Protein AF-A0A7C7V9U2-F1 (afdb_monomer_lite)

Structure (mmCIF, N/CA/C/O backbone):
data_AF-A0A7C7V9U2-F1
#
_entry.id   AF-A0A7C7V9U2-F1
#
loop_
_atom_site.group_PDB
_atom_site.id
_atom_site.type_symbol
_atom_site.label_atom_id
_atom_site.label_alt_id
_atom_site.label_comp_id
_atom_site.label_asym_id
_atom_site.label_entity_id
_atom_site.label_seq_id
_atom_site.pdbx_PDB_ins_code
_atom_site.Cartn_x
_atom_site.Cartn_y
_atom_site.Cartn_z
_atom_site.occupancy
_atom_site.B_iso_or_equiv
_atom_site.auth_seq_id
_atom_site.auth_comp_id
_atom_site.auth_asym_id
_atom_site.auth_atom_id
_atom_site.pdbx_PDB_model_num
ATOM 1 N N . TRP A 1 1 ? 19.328 8.098 6.716 1.00 64.44 1 TRP A N 1
ATOM 2 C CA . TRP A 1 1 ? 18.081 8.843 6.467 1.00 64.44 1 TRP A CA 1
ATOM 3 C C . TRP A 1 1 ? 18.322 10.317 6.723 1.00 64.44 1 TRP A C 1
ATOM 5 O O . TRP A 1 1 ? 18.843 10.654 7.789 1.00 64.44 1 TRP A O 1
ATOM 15 N N . ASP A 1 2 ? 17.998 11.172 5.755 1.00 89.50 2 ASP A N 1
ATOM 16 C CA . ASP A 1 2 ? 18.019 12.621 5.978 1.00 89.50 2 ASP A CA 1
ATOM 17 C C . ASP A 1 2 ? 16.979 13.007 7.063 1.00 89.50 2 ASP A C 1
ATOM 19 O O . ASP A 1 2 ? 16.051 12.226 7.321 1.00 89.50 2 ASP A O 1
ATOM 23 N N . PRO A 1 3 ? 17.151 14.150 7.753 1.00 93.50 3 PRO A N 1
ATOM 24 C CA . PRO A 1 3 ? 16.221 14.627 8.775 1.00 93.50 3 PRO A CA 1
ATOM 25 C C . PRO A 1 3 ? 14.747 14.634 8.349 1.00 93.50 3 PRO A C 1
ATOM 27 O O . PRO A 1 3 ? 13.900 14.219 9.144 1.00 93.50 3 PRO A O 1
ATOM 30 N N . ARG A 1 4 ? 14.442 15.031 7.107 1.00 93.00 4 ARG A N 1
ATOM 31 C CA . ARG A 1 4 ? 13.076 15.069 6.573 1.00 93.00 4 ARG A CA 1
ATOM 32 C C . ARG A 1 4 ? 12.461 13.679 6.553 1.00 93.00 4 ARG A C 1
ATOM 34 O O . ARG A 1 4 ? 11.456 13.456 7.220 1.00 93.00 4 ARG A O 1
ATOM 41 N N . LYS A 1 5 ? 13.103 12.700 5.906 1.00 94.38 5 LYS A N 1
ATOM 42 C CA . LYS A 1 5 ? 12.545 11.339 5.877 1.00 94.38 5 LYS A CA 1
ATOM 43 C C . LYS A 1 5 ? 12.382 10.725 7.275 1.00 94.38 5 LYS A C 1
ATOM 45 O O . LYS A 1 5 ? 11.437 9.978 7.506 1.00 94.38 5 LYS A O 1
ATOM 50 N N . ARG A 1 6 ? 13.273 11.030 8.232 1.00 93.44 6 ARG A N 1
ATOM 51 C CA . ARG A 1 6 ? 13.107 10.566 9.629 1.00 93.44 6 ARG A CA 1
ATOM 52 C C . ARG A 1 6 ? 11.895 11.185 10.312 1.00 93.44 6 ARG A C 1
ATOM 54 O O . ARG A 1 6 ? 11.306 10.540 11.173 1.00 93.44 6 ARG A O 1
ATOM 61 N N . HIS A 1 7 ? 11.585 12.441 10.008 1.00 95.62 7 HIS A N 1
ATOM 62 C CA . HIS A 1 7 ? 10.390 13.102 10.513 1.00 95.62 7 HIS A CA 1
ATOM 63 C C . HIS A 1 7 ? 9.137 12.490 9.885 1.00 95.62 7 HIS A C 1
ATOM 65 O O . HIS A 1 7 ? 8.223 12.082 10.599 1.00 95.62 7 HIS A O 1
ATOM 71 N N . ASP A 1 8 ? 9.136 12.364 8.563 1.00 96.75 8 ASP A N 1
ATOM 72 C CA . ASP A 1 8 ? 7.975 11.926 7.802 1.00 96.75 8 ASP A CA 1
ATOM 73 C C . ASP A 1 8 ? 7.614 10.465 8.099 1.00 96.75 8 ASP A C 1
ATOM 75 O O . ASP A 1 8 ? 6.455 10.158 8.358 1.00 96.75 8 ASP A O 1
ATOM 79 N N . ASN A 1 9 ? 8.602 9.573 8.219 1.00 96.56 9 ASN A N 1
ATOM 80 C CA . ASN A 1 9 ? 8.366 8.146 8.468 1.00 96.56 9 ASN A CA 1
ATOM 81 C C . ASN A 1 9 ? 7.828 7.816 9.873 1.00 96.56 9 ASN A C 1
ATOM 83 O O . ASN A 1 9 ? 7.543 6.655 10.159 1.00 96.56 9 ASN A O 1
ATOM 87 N N . LYS A 1 10 ? 7.625 8.806 10.750 1.00 96.00 10 LYS A N 1
ATOM 88 C CA . LYS A 1 10 ? 6.895 8.639 12.018 1.00 96.00 10 LYS A CA 1
ATOM 89 C C . LYS A 1 10 ? 5.379 8.686 11.780 1.00 96.00 10 LYS A C 1
ATOM 91 O O . LYS A 1 10 ? 4.670 9.430 12.450 1.00 96.00 10 LYS A O 1
ATOM 96 N N . PHE A 1 11 ? 4.870 7.911 10.823 1.00 94.88 11 PHE A N 1
ATOM 97 C CA . PHE A 1 11 ? 3.482 8.011 10.349 1.00 94.88 11 PHE A CA 1
ATOM 98 C C . PHE A 1 11 ? 2.436 7.799 11.451 1.00 94.88 11 PHE A C 1
ATOM 100 O O . PHE A 1 11 ? 1.453 8.532 11.497 1.00 94.88 11 PHE A O 1
ATOM 107 N N . ALA A 1 12 ? 2.680 6.899 12.411 1.00 97.31 12 ALA A N 1
ATOM 108 C CA . ALA A 1 12 ? 1.794 6.738 13.566 1.00 97.31 12 ALA A CA 1
ATOM 109 C C . ALA A 1 12 ? 1.675 8.027 14.407 1.00 97.31 12 ALA A C 1
ATOM 111 O O . ALA A 1 12 ? 0.580 8.397 14.822 1.00 97.31 12 ALA A O 1
ATOM 112 N N . LEU A 1 13 ? 2.779 8.762 14.602 1.00 97.25 13 LEU A N 1
ATOM 113 C CA . LEU A 1 13 ? 2.771 10.039 15.327 1.00 97.25 13 LEU A CA 1
ATOM 114 C C . LEU A 1 13 ? 1.984 11.117 14.572 1.00 97.25 13 LEU A C 1
ATOM 116 O O . LEU A 1 13 ? 1.314 11.934 15.200 1.00 97.25 13 LEU A O 1
ATOM 120 N N . HIS A 1 14 ? 2.064 11.131 13.241 1.00 97.62 14 HIS A N 1
ATOM 121 C CA . HIS A 1 14 ? 1.318 12.082 12.414 1.00 97.62 14 HIS A CA 1
ATOM 122 C C . HIS A 1 14 ? -0.193 11.876 12.535 1.00 97.62 14 HIS A C 1
ATOM 124 O O . HIS A 1 14 ? -0.913 12.842 12.774 1.00 97.62 14 HIS A O 1
ATOM 130 N N . TYR A 1 15 ? -0.666 10.629 12.472 1.00 97.56 15 TYR A N 1
ATOM 131 C CA . TYR A 1 15 ? -2.083 10.321 12.687 1.00 97.56 15 TYR A CA 1
ATOM 132 C C . TYR A 1 15 ? -2.532 10.592 14.130 1.00 97.56 15 TYR A C 1
ATOM 134 O O . TYR A 1 15 ? -3.588 11.188 14.336 1.00 97.56 15 TYR A O 1
ATOM 142 N N . ALA A 1 16 ? -1.702 10.267 15.129 1.00 97.25 16 ALA A N 1
ATOM 143 C CA . ALA A 1 16 ? -1.992 10.591 16.528 1.00 97.25 16 ALA A CA 1
ATOM 144 C C . ALA A 1 16 ? -2.182 12.101 16.752 1.00 97.25 16 ALA A C 1
ATOM 146 O O . ALA A 1 16 ? -3.118 12.530 17.424 1.00 97.25 16 ALA A O 1
ATOM 147 N N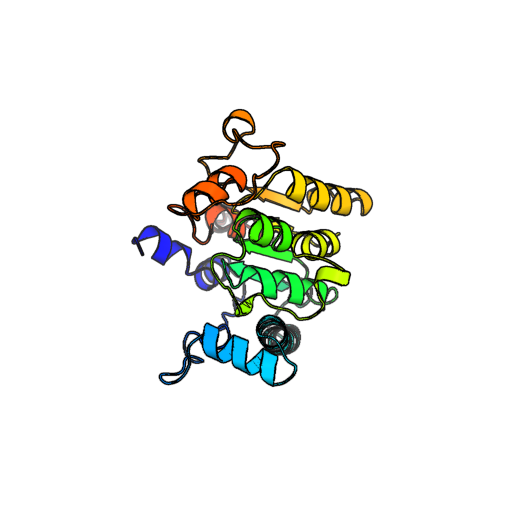 . ARG A 1 17 ? -1.342 12.932 16.123 1.00 95.88 17 ARG A N 1
ATOM 148 C CA . ARG A 1 17 ? -1.466 14.400 16.158 1.00 95.88 17 ARG A CA 1
ATOM 149 C C . ARG A 1 17 ? -2.695 14.942 15.430 1.00 95.88 17 ARG A C 1
ATOM 151 O O . ARG A 1 17 ? -3.067 16.081 15.679 1.00 95.88 17 ARG A O 1
ATOM 158 N N . GLN A 1 18 ? -3.305 14.158 14.545 1.00 95.25 18 GLN A N 1
ATOM 159 C CA . GLN A 1 18 ? -4.568 14.488 13.880 1.00 95.25 18 GLN A CA 1
ATOM 160 C C . GLN A 1 18 ? -5.794 14.050 14.710 1.00 95.25 18 GLN A C 1
ATOM 162 O O . GLN A 1 18 ? -6.928 14.218 14.268 1.00 95.25 18 GLN A O 1
ATOM 167 N N . GLY A 1 19 ? -5.580 13.499 15.912 1.00 95.38 19 GLY A N 1
ATOM 168 C CA . GLY A 1 19 ? -6.642 13.038 16.808 1.00 95.38 19 GLY A CA 1
ATOM 169 C C . GLY A 1 19 ? -7.097 11.601 16.550 1.00 95.38 19 GLY A C 1
ATOM 170 O O . GLY A 1 19 ? -8.158 11.212 17.028 1.00 95.38 19 GLY A O 1
ATOM 171 N N . MET A 1 20 ? -6.330 10.815 15.788 1.00 96.50 20 MET A N 1
ATOM 172 C CA . MET A 1 20 ? -6.615 9.399 15.544 1.00 96.50 20 MET A CA 1
ATOM 173 C C . MET A 1 20 ? -5.887 8.511 16.555 1.00 96.50 20 MET A C 1
ATOM 175 O O . MET A 1 20 ? -4.808 8.846 17.040 1.00 96.50 20 MET A O 1
ATOM 179 N N . ILE A 1 21 ? -6.420 7.321 16.811 1.00 96.81 21 ILE A N 1
ATOM 180 C CA . ILE A 1 21 ? -5.658 6.261 17.474 1.00 96.81 21 ILE A CA 1
ATOM 181 C C . ILE A 1 21 ? -4.757 5.612 16.427 1.00 96.81 21 ILE A C 1
ATOM 183 O O . ILE A 1 21 ? -5.231 5.162 15.386 1.00 96.81 21 ILE A O 1
ATOM 187 N N . ALA A 1 22 ? -3.454 5.565 16.697 1.00 96.62 22 ALA A N 1
ATOM 188 C CA . ALA A 1 22 ? -2.475 4.983 15.789 1.00 96.62 22 ALA A CA 1
ATOM 189 C C . ALA A 1 22 ? -1.754 3.814 16.459 1.00 96.62 22 ALA A C 1
ATOM 191 O O . ALA A 1 22 ? -1.088 3.988 17.480 1.00 96.62 22 ALA A O 1
ATOM 192 N N . LEU A 1 23 ? -1.855 2.633 15.852 1.00 95.12 23 LEU A N 1
ATOM 193 C CA . LEU A 1 23 ? -1.170 1.430 16.305 1.00 95.12 23 LEU A CA 1
ATOM 194 C C . LEU A 1 23 ? -0.079 1.050 15.297 1.00 95.12 23 LEU A C 1
ATOM 196 O O . LEU A 1 23 ? -0.355 0.856 14.114 1.00 95.12 23 LEU A O 1
ATOM 200 N N . ALA A 1 24 ? 1.169 0.991 15.763 1.00 95.12 24 ALA A N 1
ATOM 201 C CA . ALA A 1 24 ? 2.336 0.673 14.945 1.00 95.12 24 ALA A CA 1
ATOM 202 C C . ALA A 1 24 ? 2.812 -0.757 15.222 1.00 95.12 24 ALA A C 1
ATOM 204 O O . ALA A 1 24 ? 2.868 -1.181 16.375 1.00 95.12 24 ALA A O 1
ATOM 205 N N . PHE A 1 25 ? 3.182 -1.481 14.164 1.00 88.19 25 PHE A N 1
ATOM 206 C CA . PHE A 1 25 ? 3.594 -2.882 14.242 1.00 88.19 25 PHE A CA 1
ATOM 207 C C . PHE A 1 25 ? 4.965 -3.085 13.628 1.00 88.19 25 PHE A C 1
ATOM 209 O O . PHE A 1 25 ? 5.261 -2.538 12.561 1.00 88.19 25 PHE A O 1
ATOM 216 N N . ASP A 1 26 ? 5.739 -3.980 14.229 1.00 94.81 26 ASP A N 1
ATOM 217 C CA . ASP A 1 26 ? 6.885 -4.552 13.549 1.00 94.81 26 ASP A CA 1
ATOM 218 C C . ASP A 1 26 ? 6.438 -5.538 12.467 1.00 94.81 26 ASP A C 1
ATOM 220 O O . ASP A 1 26 ? 5.512 -6.339 12.615 1.00 94.81 26 ASP A O 1
ATOM 224 N N . ASN A 1 27 ? 7.128 -5.480 11.335 1.00 95.62 27 ASN A N 1
ATOM 225 C CA . ASN A 1 27 ? 7.078 -6.545 10.349 1.00 95.62 27 ASN A CA 1
ATOM 226 C C . ASN A 1 27 ? 7.887 -7.754 10.860 1.00 95.62 27 ASN A C 1
ATOM 228 O O . ASN A 1 27 ? 8.879 -7.555 11.567 1.00 95.62 27 ASN A O 1
ATOM 232 N N . PRO A 1 28 ? 7.543 -9.003 10.485 1.00 95.12 28 PRO A N 1
ATOM 233 C CA . PRO A 1 28 ? 8.343 -10.156 10.891 1.00 95.12 28 PRO A CA 1
ATOM 234 C C . PRO A 1 28 ? 9.822 -9.966 10.508 1.00 95.12 28 PRO A C 1
ATOM 236 O O . PRO A 1 28 ? 10.119 -9.451 9.423 1.00 95.12 28 PRO A O 1
ATOM 239 N N . ALA A 1 29 ? 10.740 -10.379 11.390 1.00 95.12 29 ALA A N 1
ATOM 240 C CA . ALA A 1 29 ? 12.193 -10.209 11.238 1.00 95.12 29 ALA A CA 1
ATOM 241 C C . ALA A 1 29 ? 12.688 -8.741 11.186 1.00 95.12 29 ALA A C 1
ATOM 243 O O . ALA A 1 29 ? 13.760 -8.453 10.630 1.00 95.12 29 ALA A O 1
ATOM 244 N N . ARG A 1 30 ? 11.918 -7.794 11.739 1.00 94.75 30 ARG A N 1
ATOM 245 C CA . ARG A 1 30 ? 12.260 -6.366 11.872 1.00 94.75 30 ARG A CA 1
ATOM 246 C C . ARG A 1 30 ? 11.978 -5.874 13.292 1.00 94.75 30 ARG A C 1
ATOM 248 O O . ARG A 1 30 ? 11.195 -6.491 14.001 1.00 94.75 30 ARG A O 1
ATOM 255 N N . GLY A 1 31 ? 12.637 -4.782 13.680 1.00 93.75 31 GLY A N 1
ATOM 256 C CA . GLY A 1 31 ? 12.449 -4.149 14.988 1.00 93.75 31 GLY A CA 1
ATOM 257 C C . GLY A 1 31 ? 12.693 -5.109 16.150 1.00 93.75 31 GLY A C 1
ATOM 258 O O . GLY A 1 31 ? 13.711 -5.805 16.176 1.00 93.75 31 GLY A O 1
ATOM 259 N N . GLU A 1 32 ? 11.753 -5.166 17.085 1.00 95.31 32 GLU A N 1
ATOM 260 C CA . GLU A 1 32 ? 11.785 -6.072 18.235 1.00 95.31 32 GLU A CA 1
ATOM 261 C C . GLU A 1 32 ? 11.661 -7.547 17.815 1.00 95.31 32 GLU A C 1
ATOM 263 O O . GLU A 1 32 ? 12.211 -8.430 18.467 1.00 95.31 32 GLU A O 1
ATOM 268 N N . ALA A 1 33 ? 11.046 -7.826 16.660 1.00 93.50 33 ALA A N 1
ATOM 269 C CA . ALA A 1 33 ? 10.968 -9.165 16.072 1.00 93.50 33 ALA A CA 1
ATOM 270 C C . ALA A 1 33 ? 12.219 -9.560 15.255 1.00 93.50 33 ALA A C 1
ATOM 272 O O . ALA A 1 33 ? 12.186 -10.540 14.502 1.00 93.50 33 ALA A O 1
ATOM 273 N N . SER A 1 34 ? 13.308 -8.787 15.332 1.00 94.50 34 SER A N 1
ATOM 274 C CA . SER A 1 34 ? 14.569 -9.112 14.659 1.00 94.50 34 SER A CA 1
ATOM 275 C C . SER A 1 34 ? 15.341 -10.230 15.370 1.00 94.50 34 SER A C 1
ATOM 277 O O . SER A 1 34 ? 15.152 -10.507 16.551 1.00 94.50 34 SER A O 1
ATOM 279 N N . SER A 1 35 ? 16.224 -10.903 14.631 1.00 91.75 35 SER A N 1
ATOM 280 C CA . SER A 1 35 ? 17.113 -11.934 15.165 1.00 91.75 35 SER A CA 1
ATOM 281 C C . SER A 1 35 ? 18.550 -11.639 14.755 1.00 91.75 35 SER A C 1
ATOM 283 O O . SER A 1 35 ? 18.806 -11.223 13.626 1.00 91.75 35 SER A O 1
ATOM 285 N N . SER A 1 36 ? 19.498 -11.905 15.655 1.00 91.94 36 SER A N 1
ATOM 286 C CA . SER A 1 36 ? 20.934 -11.859 15.359 1.00 91.94 36 SER A CA 1
ATOM 287 C C . SER A 1 36 ? 21.410 -13.028 14.489 1.00 91.94 36 SER A C 1
ATOM 289 O O . SER A 1 36 ? 22.519 -12.982 13.967 1.00 91.94 36 SER A O 1
ATOM 291 N N . ILE A 1 37 ? 20.590 -14.074 14.335 1.00 91.00 37 ILE A N 1
ATOM 292 C CA . ILE A 1 37 ? 20.958 -15.315 13.638 1.00 91.00 37 ILE A CA 1
ATOM 293 C C . ILE A 1 37 ? 20.360 -15.358 12.226 1.00 91.00 37 ILE A C 1
ATOM 295 O O . ILE A 1 37 ? 20.971 -15.910 11.315 1.00 91.00 37 ILE A O 1
ATOM 299 N N . ARG A 1 38 ? 19.152 -14.809 12.029 1.00 90.00 38 ARG A N 1
ATOM 300 C CA . ARG A 1 38 ? 18.446 -14.835 10.737 1.00 90.00 38 ARG A CA 1
ATOM 301 C C . ARG A 1 38 ? 17.814 -13.485 10.420 1.00 90.00 38 ARG A C 1
ATOM 303 O O . ARG A 1 38 ? 17.054 -12.949 11.224 1.00 90.00 38 ARG A O 1
ATOM 310 N N . GLY A 1 39 ? 18.086 -12.971 9.225 1.00 93.38 39 GLY A N 1
ATOM 311 C CA . GLY A 1 39 ? 17.453 -11.773 8.695 1.00 93.38 39 GLY A CA 1
ATOM 312 C C . GLY A 1 39 ? 16.136 -12.067 7.973 1.00 93.38 39 GLY A C 1
ATOM 313 O O . GLY A 1 39 ? 15.628 -13.189 7.941 1.00 93.38 39 GLY A O 1
ATOM 314 N N . LEU A 1 40 ? 15.574 -11.020 7.362 1.00 94.31 40 LEU A N 1
ATOM 315 C CA . LEU A 1 40 ? 14.317 -11.089 6.610 1.00 94.31 40 LEU A CA 1
ATOM 316 C C . LEU A 1 40 ? 14.351 -12.151 5.510 1.00 94.31 40 LEU A C 1
ATOM 318 O O . LEU A 1 40 ? 13.384 -12.895 5.355 1.00 94.31 40 LEU A O 1
ATOM 322 N N . SER A 1 41 ? 15.440 -12.223 4.745 1.00 94.62 41 SER A N 1
ATOM 323 C CA . SER A 1 41 ? 15.541 -13.152 3.620 1.00 94.62 41 SER A CA 1
ATOM 324 C C . SER A 1 41 ? 15.604 -14.601 4.092 1.00 94.62 41 SER A C 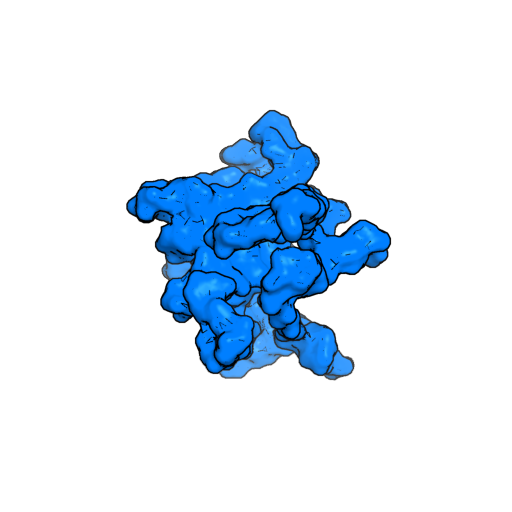1
ATOM 326 O O . SER A 1 41 ? 14.867 -15.440 3.579 1.00 94.62 41 SER A O 1
ATOM 328 N N . GLU A 1 42 ? 16.403 -14.888 5.119 1.00 95.06 42 GLU A N 1
ATOM 329 C CA . GLU A 1 42 ? 16.536 -16.224 5.698 1.00 95.06 42 GLU A CA 1
ATOM 330 C C . GLU A 1 42 ? 15.225 -16.686 6.337 1.00 95.06 42 GLU A C 1
ATOM 332 O O . GLU A 1 42 ? 14.812 -17.830 6.137 1.00 95.06 42 GLU A O 1
ATOM 337 N N . VAL A 1 43 ? 14.536 -15.802 7.069 1.00 94.88 43 VAL A N 1
ATOM 338 C CA . VAL A 1 43 ? 13.211 -16.091 7.643 1.00 94.88 43 VAL A CA 1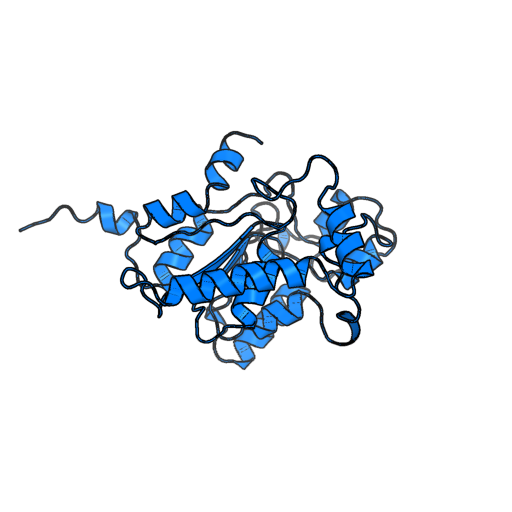
ATOM 339 C C . VAL A 1 43 ? 12.186 -16.355 6.541 1.00 94.88 43 VAL A C 1
ATOM 341 O O . VAL A 1 43 ? 11.426 -17.316 6.637 1.00 94.88 43 VAL A O 1
ATOM 344 N N . SER A 1 44 ? 12.199 -15.566 5.465 1.00 96.69 44 SER A N 1
ATOM 345 C CA . SER A 1 44 ? 11.272 -15.738 4.338 1.00 96.69 44 SER A CA 1
ATOM 346 C C . SER A 1 44 ? 11.478 -17.071 3.621 1.00 96.69 44 SER A C 1
ATOM 348 O O . SER A 1 44 ? 10.517 -17.800 3.386 1.00 96.69 44 SER A O 1
ATOM 350 N N . LEU A 1 45 ? 12.731 -17.434 3.334 1.00 95.88 45 LEU A N 1
ATOM 351 C CA . LEU A 1 45 ? 13.064 -18.727 2.733 1.00 95.88 45 LEU A CA 1
ATOM 352 C C . LEU A 1 45 ? 12.689 -19.888 3.662 1.00 95.88 45 LEU A C 1
ATOM 354 O O . LEU A 1 45 ? 12.113 -20.875 3.213 1.00 95.88 45 LEU A O 1
ATOM 358 N N . SER A 1 46 ? 12.952 -19.756 4.965 1.00 95.25 46 SER A N 1
ATOM 359 C CA . SER A 1 46 ? 12.574 -20.770 5.961 1.00 95.25 46 SER A CA 1
ATOM 360 C C . SER A 1 46 ? 11.057 -20.968 6.026 1.00 95.25 46 SER A C 1
ATOM 362 O O . SER A 1 46 ? 10.593 -22.098 6.150 1.00 95.25 46 SER A O 1
ATOM 364 N N . ALA A 1 47 ? 10.279 -19.888 5.904 1.00 96.31 47 ALA A N 1
ATOM 365 C CA . ALA A 1 47 ? 8.825 -19.969 5.850 1.00 96.31 47 ALA A CA 1
ATOM 366 C C . ALA A 1 47 ? 8.355 -20.768 4.626 1.00 96.31 47 ALA A C 1
ATOM 368 O O . ALA A 1 47 ? 7.488 -21.624 4.775 1.00 96.31 47 ALA A O 1
ATOM 369 N N . ILE A 1 48 ? 8.967 -20.553 3.455 1.00 97.06 48 ILE A N 1
ATOM 370 C CA . ILE A 1 48 ? 8.669 -21.320 2.233 1.00 97.06 48 ILE A CA 1
ATOM 371 C C . ILE A 1 48 ? 8.938 -22.810 2.446 1.00 97.06 48 ILE A C 1
ATOM 373 O O . ILE A 1 48 ? 8.059 -23.629 2.177 1.00 97.06 48 ILE A O 1
ATOM 377 N N . TRP A 1 49 ? 10.099 -23.163 3.006 1.00 95.62 49 TRP A N 1
ATOM 378 C CA . TRP A 1 49 ? 10.429 -24.552 3.355 1.00 95.62 49 TRP A CA 1
ATOM 379 C C . TRP A 1 49 ? 9.409 -25.192 4.307 1.00 95.62 49 TRP A C 1
ATOM 381 O O . TRP A 1 49 ? 9.132 -26.382 4.201 1.00 95.62 49 TRP A O 1
ATOM 391 N N . ALA A 1 50 ? 8.812 -24.405 5.202 1.00 96.31 50 ALA A N 1
ATOM 392 C CA . ALA A 1 50 ? 7.780 -24.854 6.135 1.00 96.31 50 ALA A CA 1
ATOM 393 C C . ALA A 1 50 ? 6.350 -24.854 5.545 1.00 96.31 50 ALA A C 1
ATOM 395 O O . ALA A 1 50 ? 5.376 -24.967 6.293 1.00 96.31 50 ALA A O 1
ATOM 396 N N . GLY A 1 51 ? 6.183 -24.679 4.229 1.00 96.88 51 GLY A N 1
ATOM 397 C CA . GLY A 1 51 ? 4.860 -24.599 3.597 1.00 96.88 51 GLY A CA 1
ATOM 398 C C . GLY A 1 51 ? 4.075 -23.346 4.009 1.00 96.88 51 GLY A C 1
ATOM 399 O O . GLY A 1 51 ? 2.849 -23.374 4.147 1.00 96.88 51 GLY A O 1
ATOM 400 N N . ARG A 1 52 ? 4.784 -22.251 4.287 1.00 97.19 52 ARG A N 1
ATOM 401 C CA . ARG A 1 52 ? 4.256 -20.914 4.590 1.00 97.19 52 ARG A CA 1
ATOM 402 C C . ARG A 1 52 ? 4.925 -19.890 3.675 1.00 97.19 52 ARG A C 1
ATOM 404 O O . ARG A 1 52 ? 5.696 -20.228 2.789 1.00 97.19 52 ARG A O 1
ATOM 411 N N . ASN A 1 53 ? 4.613 -18.617 3.861 1.00 97.38 53 ASN A N 1
ATOM 412 C CA . ASN A 1 53 ? 5.321 -17.525 3.206 1.00 97.38 53 ASN A CA 1
ATOM 413 C C . ASN A 1 53 ? 5.328 -16.296 4.119 1.00 97.38 53 ASN A C 1
ATOM 415 O O . ASN A 1 53 ? 4.505 -16.188 5.032 1.00 97.38 53 ASN A O 1
ATOM 419 N N . TYR A 1 54 ? 6.272 -15.387 3.881 1.00 97.38 54 TYR A N 1
ATOM 420 C CA . TYR A 1 54 ? 6.450 -14.194 4.704 1.00 97.38 54 TYR A CA 1
ATOM 421 C C . TYR A 1 54 ? 5.194 -13.318 4.749 1.00 97.38 54 TYR A C 1
ATOM 423 O O . TYR A 1 54 ? 4.747 -12.929 5.830 1.00 97.38 54 TYR A O 1
ATOM 431 N N . LEU A 1 55 ? 4.609 -13.041 3.581 1.00 96.75 55 LEU A N 1
ATOM 432 C CA . LEU A 1 55 ? 3.460 -12.153 3.452 1.00 96.75 55 LEU A CA 1
ATOM 433 C C . LEU A 1 55 ? 2.249 -12.693 4.221 1.00 96.75 55 LEU A C 1
ATOM 435 O O . LEU A 1 55 ? 1.641 -11.964 4.995 1.00 96.75 55 LEU A O 1
ATOM 439 N N . GLY A 1 56 ? 1.971 -13.991 4.113 1.00 97.44 56 GLY A N 1
ATOM 440 C CA . GLY A 1 56 ? 0.907 -14.674 4.845 1.00 97.44 56 GLY A CA 1
ATOM 441 C C . GLY A 1 56 ? 1.100 -14.629 6.361 1.00 97.44 56 GLY A C 1
ATOM 442 O O . GLY A 1 56 ? 0.138 -14.391 7.085 1.00 97.44 56 GLY A O 1
ATOM 443 N N . ILE A 1 57 ? 2.333 -14.784 6.857 1.00 97.38 57 ILE A N 1
ATOM 444 C CA . ILE A 1 57 ? 2.636 -14.624 8.291 1.00 97.38 57 ILE A CA 1
ATOM 445 C C . ILE A 1 57 ? 2.391 -13.173 8.731 1.00 97.38 57 ILE A C 1
ATOM 447 O O . ILE A 1 57 ? 1.726 -12.937 9.740 1.00 97.38 57 ILE A O 1
ATOM 451 N N . SER A 1 58 ? 2.887 -12.204 7.956 1.00 97.56 58 SER A N 1
ATOM 452 C CA . SER A 1 58 ? 2.734 -10.769 8.226 1.00 97.56 58 SER A CA 1
ATOM 453 C C . SER A 1 58 ? 1.260 -10.342 8.262 1.00 97.56 58 SER A C 1
ATOM 455 O O . SER A 1 58 ? 0.833 -9.662 9.197 1.00 97.56 58 SER A O 1
ATOM 457 N N . VAL A 1 59 ? 0.470 -10.786 7.280 1.00 98.12 59 VAL A N 1
ATOM 458 C CA . VAL A 1 59 ? -0.976 -10.542 7.177 1.00 98.12 59 VAL A CA 1
ATOM 459 C C . VAL A 1 59 ? -1.724 -11.204 8.329 1.00 98.12 59 VAL A C 1
ATOM 461 O O . VAL A 1 59 ? -2.573 -10.563 8.948 1.00 98.12 59 VAL A O 1
ATOM 464 N N . PHE A 1 60 ? -1.397 -12.458 8.664 1.00 98.06 60 PHE A N 1
ATOM 465 C CA . PHE A 1 60 ? -2.041 -13.176 9.764 1.00 98.06 60 PHE A CA 1
ATOM 466 C C . PHE A 1 60 ? -1.881 -12.433 11.094 1.00 98.06 60 PHE A C 1
ATOM 468 O O . PHE A 1 60 ? -2.878 -12.188 11.772 1.00 98.06 60 PHE A O 1
ATOM 475 N N . GLN A 1 61 ? -0.651 -12.036 11.440 1.00 97.25 61 GLN A N 1
ATOM 476 C CA . GLN A 1 61 ? -0.359 -11.316 12.683 1.00 97.25 61 GLN A CA 1
ATOM 477 C C . GLN A 1 61 ? -1.122 -9.989 12.756 1.00 97.25 61 GLN A C 1
ATOM 479 O O . GLN A 1 61 ? -1.826 -9.736 13.732 1.00 97.25 61 GLN A O 1
ATOM 484 N N . LYS A 1 62 ? -1.052 -9.174 11.697 1.00 97.69 62 LYS A N 1
ATOM 485 C CA . LYS A 1 62 ? -1.740 -7.874 11.632 1.00 97.69 62 LYS A CA 1
ATOM 486 C C . LYS A 1 62 ? -3.261 -8.013 11.682 1.00 97.69 62 LYS A C 1
ATOM 488 O O . LYS A 1 62 ? -3.917 -7.217 12.344 1.00 97.69 62 LYS A O 1
ATOM 493 N N . THR A 1 63 ? -3.815 -9.057 11.066 1.00 98.31 63 THR A N 1
ATOM 494 C CA . THR A 1 63 ? -5.253 -9.359 11.130 1.00 98.31 63 THR A CA 1
ATOM 495 C C . THR A 1 63 ? -5.708 -9.648 12.562 1.00 98.31 63 THR A C 1
ATOM 497 O O . THR A 1 63 ? -6.778 -9.195 12.962 1.00 98.31 63 THR A O 1
ATOM 500 N N . GLN A 1 64 ? -4.909 -10.366 13.364 1.00 97.94 64 GLN A N 1
ATOM 501 C CA . GLN A 1 64 ? -5.272 -10.607 14.767 1.00 97.94 64 GLN A CA 1
ATOM 502 C C . GLN A 1 64 ? -5.321 -9.304 15.560 1.00 97.94 64 GLN A C 1
ATOM 504 O O . GLN A 1 64 ? -6.238 -9.098 16.354 1.00 97.94 64 GLN A O 1
ATOM 509 N N . VAL A 1 65 ? -4.367 -8.404 15.314 1.00 96.06 65 VAL A N 1
ATOM 510 C CA . VAL A 1 65 ? -4.344 -7.128 16.025 1.00 96.06 65 VAL A CA 1
ATOM 511 C C . VAL A 1 65 ? -5.461 -6.194 15.563 1.00 96.06 65 VAL A C 1
ATOM 513 O O . VAL A 1 65 ? -6.084 -5.563 16.408 1.00 96.06 65 VAL A O 1
ATOM 516 N N . LEU A 1 66 ? -5.788 -6.161 14.268 1.00 97.56 66 LEU A N 1
ATOM 517 C CA . LEU A 1 66 ? -6.962 -5.446 13.753 1.00 97.56 66 LEU A CA 1
ATOM 518 C C . LEU A 1 66 ? -8.245 -5.900 14.466 1.00 97.56 66 LEU A C 1
ATOM 520 O O . LEU A 1 66 ? -9.006 -5.074 14.962 1.00 97.56 66 LEU A O 1
ATOM 524 N N . LYS A 1 67 ? -8.454 -7.218 14.580 1.00 97.50 67 LYS A N 1
ATOM 525 C CA . LYS A 1 67 ? -9.625 -7.796 15.260 1.00 97.50 67 LYS A CA 1
ATOM 526 C C . LYS A 1 67 ? -9.674 -7.471 16.749 1.00 97.50 67 LYS A C 1
ATOM 528 O O . LYS A 1 67 ? -10.762 -7.337 17.300 1.00 97.50 67 LYS A O 1
ATOM 533 N N . TRP A 1 68 ? -8.521 -7.373 17.408 1.00 97.19 68 TRP A N 1
ATOM 534 C CA . TRP A 1 68 ? -8.445 -6.897 18.787 1.00 97.19 68 TRP A CA 1
ATOM 535 C C . TRP A 1 68 ? -8.772 -5.402 18.877 1.00 97.19 68 TRP A C 1
ATOM 537 O O . TRP A 1 68 ? -9.601 -5.016 19.698 1.00 97.19 68 TRP A O 1
ATOM 547 N N . LEU A 1 69 ? -8.179 -4.577 18.008 1.00 96.00 69 LEU A N 1
ATOM 548 C CA . LEU A 1 69 ? -8.350 -3.124 17.996 1.00 96.00 69 LEU A CA 1
ATOM 549 C C . LEU A 1 69 ? -9.818 -2.733 17.789 1.00 96.00 69 LEU A C 1
ATOM 551 O O . LEU A 1 69 ? -10.332 -1.896 18.520 1.00 96.00 69 LEU A O 1
ATOM 555 N N . ALA A 1 70 ? -10.510 -3.400 16.864 1.00 97.00 70 ALA A N 1
ATOM 556 C CA . ALA A 1 70 ? -11.923 -3.162 16.567 1.00 97.00 70 ALA A CA 1
ATOM 557 C C . ALA A 1 70 ? -12.886 -3.479 17.731 1.00 97.00 70 ALA A C 1
ATOM 559 O O . ALA A 1 70 ? -14.074 -3.200 17.631 1.00 97.00 70 ALA A O 1
ATOM 560 N N . ARG A 1 71 ? -12.400 -4.085 18.824 1.00 97.25 71 ARG A N 1
ATOM 561 C CA . ARG A 1 71 ? -13.191 -4.417 20.024 1.00 97.25 71 ARG A CA 1
ATOM 562 C C . ARG A 1 71 ? -12.921 -3.493 21.209 1.00 97.25 71 ARG A C 1
ATOM 564 O O . ARG A 1 71 ? -13.414 -3.766 22.296 1.00 97.25 71 ARG A O 1
ATOM 571 N N . GLN A 1 72 ? -12.070 -2.484 21.047 1.00 97.62 72 GLN A N 1
ATOM 572 C CA . GLN A 1 72 ? -11.731 -1.581 22.140 1.00 97.62 72 GLN A CA 1
ATOM 573 C C . GLN A 1 72 ? -12.768 -0.460 22.234 1.00 97.62 72 GLN A C 1
ATOM 575 O O . GLN A 1 72 ? -13.039 0.194 21.235 1.00 97.62 72 GLN A O 1
ATOM 580 N N . ASP A 1 73 ? -13.278 -0.177 23.434 1.00 97.56 73 ASP A N 1
ATOM 581 C CA . ASP A 1 73 ? -14.336 0.832 23.647 1.00 97.56 73 ASP A CA 1
ATOM 582 C C . ASP A 1 73 ? -13.921 2.261 23.255 1.00 97.56 73 ASP A C 1
ATOM 584 O O . ASP A 1 73 ? -14.758 3.130 23.030 1.00 97.56 73 ASP A O 1
ATOM 588 N N . PHE A 1 74 ? -12.613 2.520 23.188 1.00 95.75 74 PHE A N 1
ATOM 589 C CA . PHE A 1 74 ? -12.058 3.803 22.765 1.00 95.75 74 PHE A CA 1
ATOM 590 C C . PHE A 1 74 ? -11.829 3.894 21.247 1.00 95.75 74 PHE A C 1
ATOM 592 O O . PHE A 1 74 ? -11.401 4.942 20.770 1.00 95.75 74 PHE A O 1
ATOM 599 N N . VAL A 1 75 ? -12.079 2.825 20.485 1.00 97.31 75 VAL A N 1
ATOM 600 C CA . VAL A 1 75 ? -11.937 2.782 19.024 1.00 97.31 75 VAL A CA 1
ATOM 601 C C . VAL A 1 75 ? -13.311 2.883 18.378 1.00 97.31 75 VAL A C 1
ATOM 603 O O . VAL A 1 75 ? -14.219 2.121 18.690 1.00 97.31 75 VAL A O 1
ATOM 606 N N . ASP A 1 76 ? -13.440 3.792 17.418 1.00 96.88 76 ASP A N 1
ATOM 607 C CA . ASP A 1 76 ? -14.588 3.816 16.520 1.00 96.88 76 ASP A CA 1
ATOM 608 C C . ASP A 1 76 ? -14.422 2.719 15.458 1.00 96.88 76 ASP A C 1
ATOM 610 O O . ASP A 1 76 ? -13.599 2.843 14.545 1.00 96.88 76 ASP A O 1
ATOM 614 N N . SER A 1 77 ? -15.170 1.623 15.601 1.00 95.12 77 SER A N 1
ATOM 615 C CA . SER A 1 77 ? -15.049 0.456 14.725 1.00 95.12 77 SER A CA 1
ATOM 616 C C . SER A 1 77 ? -15.519 0.702 13.291 1.00 95.12 77 SER A C 1
ATOM 618 O O . SER A 1 77 ? -15.125 -0.054 12.409 1.00 95.12 77 SER A O 1
ATOM 620 N N . ASP A 1 78 ? -16.288 1.766 13.036 1.00 95.50 78 ASP A N 1
ATOM 621 C CA . ASP A 1 78 ? -16.734 2.130 11.686 1.00 95.50 78 ASP A CA 1
ATOM 622 C C . ASP A 1 78 ? -15.669 2.952 10.931 1.00 95.50 78 ASP A C 1
ATOM 624 O O . ASP A 1 78 ? -15.779 3.192 9.723 1.00 95.50 78 ASP A O 1
ATOM 628 N N . ARG A 1 79 ? -14.606 3.392 11.623 1.00 97.50 79 ARG A N 1
ATOM 629 C CA . ARG A 1 79 ? -13.551 4.269 11.087 1.00 97.50 79 ARG A CA 1
ATOM 630 C C . ARG A 1 79 ? -12.146 3.735 11.366 1.00 97.50 79 ARG A C 1
ATOM 632 O O . ARG A 1 79 ? -11.313 4.404 11.977 1.00 97.50 79 ARG A O 1
ATOM 639 N N . ILE A 1 80 ? -11.850 2.541 10.856 1.00 98.56 80 ILE A N 1
ATOM 640 C CA . ILE A 1 80 ? -10.507 1.947 10.915 1.00 98.56 80 ILE A CA 1
ATOM 641 C C . ILE A 1 80 ? -9.866 1.951 9.524 1.00 98.56 80 ILE A C 1
ATOM 643 O O . ILE A 1 80 ? -10.506 1.633 8.524 1.00 98.56 80 ILE A O 1
ATOM 647 N N . ALA A 1 81 ? -8.583 2.308 9.455 1.00 98.62 81 ALA A N 1
ATOM 648 C CA . ALA A 1 81 ? -7.803 2.283 8.222 1.00 98.62 81 ALA A CA 1
ATOM 649 C C . ALA A 1 81 ? -6.554 1.422 8.365 1.00 98.62 81 ALA A C 1
ATOM 651 O O . ALA A 1 81 ? -5.926 1.390 9.427 1.00 98.62 81 ALA A O 1
ATOM 652 N N . THR A 1 82 ? -6.145 0.786 7.269 1.00 98.62 82 THR A N 1
ATOM 653 C CA . THR A 1 82 ? -4.796 0.228 7.153 1.00 98.62 82 THR A CA 1
ATOM 654 C C . THR A 1 82 ? -3.887 1.238 6.462 1.00 98.62 82 THR A C 1
ATOM 656 O O . THR A 1 82 ? -4.266 1.915 5.509 1.00 98.62 82 THR A O 1
ATOM 659 N N . CYS A 1 83 ? -2.662 1.367 6.963 1.00 98.50 83 CYS A N 1
ATOM 660 C CA . CYS A 1 83 ? -1.649 2.242 6.389 1.00 98.50 83 CYS A CA 1
ATOM 661 C C . CYS A 1 83 ? -0.331 1.483 6.320 1.00 98.50 83 CYS A C 1
ATOM 663 O O . CYS A 1 83 ? 0.193 1.052 7.349 1.00 98.50 83 CYS A O 1
ATOM 665 N N . GLY A 1 84 ? 0.208 1.341 5.116 1.00 98.00 84 GLY A N 1
ATOM 666 C CA . GLY A 1 84 ? 1.498 0.716 4.877 1.00 98.00 84 GLY A CA 1
ATOM 667 C C . GLY A 1 84 ? 2.473 1.675 4.211 1.00 98.00 84 GLY A C 1
ATOM 668 O O . GLY A 1 84 ? 2.074 2.570 3.471 1.00 98.00 84 GLY A O 1
ATOM 669 N N . HIS A 1 85 ? 3.759 1.502 4.513 1.00 97.88 85 HIS A N 1
ATOM 670 C CA . HIS A 1 85 ? 4.853 2.229 3.877 1.00 97.88 85 HIS A CA 1
ATOM 671 C C . HIS A 1 85 ? 5.901 1.239 3.372 1.00 97.88 85 HIS A C 1
ATOM 673 O O . HIS A 1 85 ? 6.367 0.396 4.151 1.00 97.88 85 HIS A O 1
ATOM 679 N N . SER A 1 86 ? 6.298 1.366 2.101 1.00 96.25 86 SER A N 1
ATOM 680 C CA . SER A 1 86 ? 7.267 0.472 1.454 1.00 96.25 86 SER A CA 1
ATOM 681 C C . SER A 1 86 ? 6.833 -0.998 1.603 1.00 96.25 86 SER A C 1
ATOM 683 O O . SER A 1 86 ? 5.674 -1.323 1.370 1.00 96.25 86 SER A O 1
ATOM 685 N N . LEU A 1 87 ? 7.699 -1.872 2.131 1.00 95.75 87 LEU A N 1
ATOM 686 C CA . LEU A 1 87 ? 7.382 -3.264 2.495 1.00 95.75 87 LEU A CA 1
ATOM 687 C C . LEU A 1 87 ? 6.068 -3.438 3.291 1.00 95.75 87 LEU A C 1
ATOM 689 O O . LEU A 1 87 ? 5.460 -4.505 3.267 1.00 95.75 87 LEU A O 1
ATOM 693 N N . GLY A 1 88 ? 5.650 -2.431 4.063 1.00 97.00 88 GLY A N 1
ATOM 694 C CA . GLY A 1 88 ? 4.409 -2.472 4.835 1.00 97.00 88 GLY A CA 1
ATOM 695 C C . GLY A 1 88 ? 3.130 -2.282 4.012 1.00 97.00 88 GLY A C 1
ATOM 696 O O . GLY A 1 88 ? 2.061 -2.573 4.541 1.00 97.00 88 GLY A O 1
ATOM 697 N N . SER A 1 89 ? 3.219 -1.801 2.770 1.00 97.62 89 SER A N 1
ATOM 698 C CA . SER A 1 89 ? 2.067 -1.525 1.900 1.00 97.62 89 SER A CA 1
ATOM 699 C C . SER A 1 89 ? 1.325 -2.801 1.511 1.00 97.62 89 SER A C 1
ATOM 701 O O . SER A 1 89 ? 0.118 -2.890 1.716 1.00 97.62 89 SER A O 1
ATOM 703 N N . ASP A 1 90 ? 2.046 -3.843 1.099 1.00 95.56 90 ASP A N 1
ATOM 704 C CA . ASP A 1 90 ? 1.440 -5.114 0.685 1.00 95.56 90 ASP A CA 1
ATOM 705 C C . ASP A 1 90 ? 0.590 -5.775 1.783 1.00 95.56 90 ASP A C 1
ATOM 707 O O . ASP A 1 90 ? -0.572 -6.107 1.533 1.00 95.56 90 ASP A O 1
ATOM 711 N N . PRO A 1 91 ? 1.088 -5.970 3.024 1.00 97.50 91 PRO A N 1
ATOM 712 C CA . PRO A 1 91 ? 0.240 -6.517 4.069 1.00 97.50 91 PRO A CA 1
ATOM 713 C C . PRO A 1 91 ? -0.887 -5.559 4.483 1.00 97.50 91 PRO A C 1
ATOM 715 O O . PRO A 1 91 ? -1.914 -6.051 4.938 1.00 97.50 91 PRO A O 1
ATOM 718 N N . ALA A 1 92 ? -0.746 -4.235 4.343 1.00 98.12 92 ALA A N 1
ATOM 719 C CA . ALA A 1 92 ? -1.837 -3.293 4.618 1.00 98.12 92 ALA A CA 1
ATOM 720 C C . ALA A 1 92 ? -2.997 -3.450 3.621 1.00 98.12 92 ALA A C 1
ATOM 722 O O . ALA A 1 92 ? -4.151 -3.525 4.055 1.00 98.12 92 ALA A O 1
ATOM 723 N N . ASP A 1 93 ? -2.689 -3.571 2.327 1.00 98.62 93 ASP A N 1
ATOM 724 C CA . ASP A 1 93 ? -3.675 -3.819 1.270 1.00 98.62 93 ASP A CA 1
ATOM 725 C C . ASP A 1 93 ? -4.388 -5.160 1.503 1.00 98.62 93 ASP A C 1
ATOM 727 O O . ASP A 1 93 ? -5.615 -5.240 1.489 1.00 98.62 93 ASP A O 1
ATOM 731 N N . ILE A 1 94 ? -3.625 -6.225 1.780 1.00 98.38 94 ILE A N 1
ATOM 732 C CA . ILE A 1 94 ? -4.181 -7.577 1.940 1.00 98.38 94 ILE A CA 1
ATOM 733 C C . ILE A 1 94 ? -5.006 -7.702 3.225 1.00 98.38 94 ILE A C 1
ATOM 735 O O . ILE A 1 94 ? -6.049 -8.353 3.217 1.00 98.38 94 ILE A O 1
ATOM 739 N N . VAL A 1 95 ? -4.577 -7.087 4.333 1.00 98.62 95 VAL A N 1
ATOM 740 C CA . VAL A 1 95 ? -5.369 -7.075 5.575 1.00 98.62 95 VAL A CA 1
ATOM 741 C C . VAL A 1 95 ? -6.715 -6.392 5.342 1.00 98.62 95 VAL A C 1
ATOM 743 O O . VAL A 1 95 ? -7.728 -6.925 5.787 1.00 98.62 95 VAL A O 1
ATOM 746 N N . ALA A 1 96 ? -6.743 -5.269 4.621 1.00 98.62 96 ALA A N 1
ATOM 747 C CA . ALA A 1 96 ? -7.994 -4.602 4.273 1.00 98.62 96 ALA A CA 1
ATOM 748 C C . ALA A 1 96 ? -8.878 -5.473 3.377 1.00 98.62 96 ALA A C 1
ATOM 750 O O . ALA A 1 96 ? -10.054 -5.666 3.671 1.00 98.62 96 ALA A O 1
ATOM 751 N N . PHE A 1 97 ? -8.295 -6.070 2.336 1.00 98.31 97 PHE A N 1
ATOM 752 C CA . PHE A 1 97 ? -9.017 -6.938 1.409 1.00 98.31 97 PHE A CA 1
ATOM 753 C C . PHE A 1 97 ? -9.661 -8.151 2.101 1.00 98.31 97 PHE A C 1
ATOM 755 O O . PHE A 1 97 ? -10.769 -8.548 1.751 1.00 98.31 97 PHE A O 1
ATOM 762 N N . LEU A 1 98 ? -8.985 -8.735 3.096 1.00 98.31 98 LEU A N 1
ATOM 763 C CA . LEU A 1 98 ? -9.473 -9.908 3.829 1.00 98.31 98 LEU A CA 1
ATOM 764 C C . LEU A 1 98 ? -10.415 -9.582 5.000 1.00 98.31 98 LEU A C 1
ATOM 766 O O . LEU A 1 98 ? -10.982 -10.513 5.568 1.00 98.31 98 LEU A O 1
ATOM 770 N N . ASN A 1 99 ? -10.555 -8.310 5.387 1.00 98.38 99 ASN A N 1
ATOM 771 C CA . ASN A 1 99 ? -11.430 -7.876 6.485 1.00 98.38 99 ASN A CA 1
ATOM 772 C C . ASN A 1 99 ? -12.248 -6.634 6.059 1.00 98.38 99 ASN A C 1
ATOM 774 O O . ASN A 1 99 ? -12.136 -5.577 6.693 1.00 98.38 99 ASN A O 1
ATOM 778 N N . PRO A 1 100 ? -13.031 -6.718 4.963 1.00 97.38 100 PRO A N 1
ATOM 779 C CA . PRO A 1 100 ? -13.759 -5.574 4.405 1.00 97.38 100 PRO A CA 1
ATOM 780 C C . PRO A 1 100 ? -14.823 -5.006 5.355 1.00 97.38 100 PRO A C 1
ATOM 782 O O . PRO A 1 100 ? -15.231 -3.861 5.204 1.00 97.38 100 PRO A O 1
ATOM 785 N N . GLU A 1 101 ? -15.269 -5.787 6.337 1.00 97.25 101 GLU A N 1
ATOM 786 C CA . GLU A 1 101 ? -16.202 -5.372 7.384 1.00 97.25 101 GLU A CA 1
ATOM 787 C C . GLU A 1 101 ? -15.550 -4.539 8.494 1.00 97.25 101 GLU A C 1
ATOM 789 O O . GLU A 1 101 ? -16.261 -3.910 9.270 1.00 97.25 101 GLU A O 1
ATOM 794 N N . LEU A 1 102 ? -14.216 -4.554 8.590 1.00 98.12 102 LEU A N 1
ATOM 795 C CA . LEU A 1 102 ? -13.464 -3.834 9.619 1.00 98.12 102 LEU A CA 1
ATOM 796 C C . LEU A 1 102 ? -12.677 -2.647 9.070 1.00 98.12 102 LEU A C 1
ATOM 798 O O . LEU A 1 102 ? -12.245 -1.823 9.863 1.00 98.12 102 LEU A O 1
ATOM 802 N N . VAL A 1 103 ? -12.401 -2.578 7.763 1.00 98.56 103 VAL A N 1
ATOM 803 C CA . VAL A 1 103 ? -11.498 -1.565 7.195 1.00 98.56 103 VAL A CA 1
ATOM 804 C C . VAL A 1 103 ? -12.231 -0.635 6.235 1.00 98.56 103 VAL A C 1
ATOM 806 O O . VAL A 1 103 ? -12.655 -1.034 5.153 1.00 98.56 103 VAL A O 1
ATOM 809 N N . SER A 1 104 ? -12.278 0.641 6.607 1.00 98.38 104 SER A N 1
ATOM 810 C CA . SER A 1 104 ? -13.003 1.703 5.904 1.00 98.38 104 SER A CA 1
ATOM 811 C C . SER A 1 104 ? -12.112 2.546 4.982 1.00 98.38 104 SER A C 1
ATOM 813 O O . SER A 1 104 ? -12.631 3.321 4.182 1.00 98.38 104 SER A O 1
ATOM 815 N N . ALA A 1 105 ? -10.781 2.430 5.073 1.00 98.81 105 ALA A N 1
ATOM 816 C CA . ALA A 1 105 ? -9.840 3.107 4.175 1.00 98.81 105 ALA A CA 1
ATOM 817 C C . ALA A 1 105 ? -8.465 2.417 4.130 1.00 98.81 105 ALA A C 1
ATOM 819 O O . ALA A 1 105 ? -8.036 1.798 5.105 1.00 98.81 105 ALA A O 1
ATOM 820 N N . VAL A 1 106 ? -7.748 2.576 3.017 1.00 98.88 106 VAL A N 1
ATOM 821 C CA . VAL A 1 106 ? -6.412 2.002 2.796 1.00 98.88 106 VAL A CA 1
ATOM 822 C C . VAL A 1 106 ? -5.445 3.074 2.302 1.00 98.88 106 VAL A C 1
ATOM 824 O O . VAL A 1 106 ? -5.728 3.796 1.345 1.00 98.88 106 VAL A O 1
ATOM 827 N N . ILE A 1 107 ? -4.280 3.165 2.941 1.00 98.88 107 ILE A N 1
ATOM 828 C CA . ILE A 1 107 ? -3.167 4.014 2.516 1.00 98.88 107 ILE A CA 1
ATOM 829 C C . ILE A 1 107 ? -2.007 3.123 2.082 1.00 98.88 107 ILE A C 1
ATOM 831 O O . ILE A 1 107 ? -1.348 2.489 2.910 1.00 98.88 107 ILE A O 1
ATOM 835 N N . HIS A 1 108 ? -1.738 3.140 0.782 1.00 98.81 108 HIS A N 1
ATOM 836 C CA . HIS A 1 108 ? -0.619 2.480 0.132 1.00 98.81 108 HIS A CA 1
ATOM 837 C C . HIS A 1 108 ? 0.494 3.509 -0.123 1.00 98.81 108 HIS A C 1
ATOM 839 O O . HIS A 1 108 ? 0.517 4.199 -1.148 1.00 98.81 108 HIS A O 1
ATOM 845 N N . ASN A 1 109 ? 1.426 3.646 0.826 1.00 98.69 109 ASN A N 1
ATOM 846 C CA . ASN A 1 109 ? 2.592 4.517 0.674 1.00 98.69 109 ASN A CA 1
ATOM 847 C C . ASN A 1 109 ? 3.780 3.741 0.090 1.00 98.69 109 ASN A C 1
ATOM 849 O O . ASN A 1 109 ? 4.816 3.552 0.739 1.00 98.69 109 ASN A O 1
ATOM 853 N N . ASP A 1 110 ? 3.579 3.278 -1.136 1.00 98.56 110 ASP A N 1
ATOM 854 C CA . ASP A 1 110 ? 4.595 2.796 -2.068 1.00 98.56 110 ASP A CA 1
ATOM 855 C C . ASP A 1 110 ? 4.096 3.069 -3.501 1.00 98.56 110 ASP A C 1
ATOM 857 O O . ASP A 1 110 ? 2.986 3.582 -3.703 1.00 98.56 110 ASP A O 1
ATOM 861 N N . PHE A 1 111 ? 4.909 2.795 -4.514 1.00 98.25 111 PHE A N 1
ATOM 862 C CA . PHE A 1 111 ? 4.441 2.855 -5.895 1.00 98.25 111 PHE A CA 1
ATOM 863 C C . PHE A 1 111 ? 3.632 1.596 -6.246 1.00 98.25 111 PHE A C 1
ATOM 865 O O . PHE A 1 111 ? 3.979 0.481 -5.859 1.00 98.25 111 PHE A O 1
ATOM 872 N N . CYS A 1 112 ? 2.585 1.747 -7.061 1.00 97.94 112 CYS A N 1
ATOM 873 C CA . CYS A 1 112 ? 1.847 0.611 -7.608 1.00 97.94 112 CYS A CA 1
ATOM 874 C C . CYS A 1 112 ? 2.768 -0.225 -8.513 1.00 97.94 112 CYS A C 1
ATOM 876 O O . CYS A 1 112 ? 3.205 0.223 -9.582 1.00 97.94 112 CYS A O 1
ATOM 878 N N . CYS A 1 113 ? 3.060 -1.448 -8.075 1.00 95.56 113 CYS A N 1
ATOM 879 C CA . CYS A 1 113 ? 4.011 -2.349 -8.707 1.00 95.56 113 CYS A CA 1
ATOM 880 C C . CYS A 1 113 ? 3.314 -3.625 -9.186 1.00 95.56 113 CYS A C 1
ATOM 882 O O . CYS A 1 113 ? 2.631 -4.286 -8.414 1.00 95.56 113 CYS A O 1
ATOM 884 N N . ASN A 1 114 ? 3.536 -4.010 -10.444 1.00 95.06 114 ASN A N 1
ATOM 885 C CA . ASN A 1 114 ? 3.211 -5.349 -10.933 1.00 95.06 114 ASN A CA 1
ATOM 886 C C . ASN A 1 114 ? 4.444 -6.243 -10.730 1.00 95.06 114 ASN A C 1
ATOM 888 O O . ASN A 1 114 ? 5.473 -6.036 -11.380 1.00 95.06 114 ASN A O 1
ATOM 892 N N . TRP A 1 115 ? 4.387 -7.188 -9.787 1.00 93.56 115 TRP A N 1
ATOM 893 C CA . TRP A 1 115 ? 5.584 -7.914 -9.364 1.00 93.56 115 TRP A CA 1
ATOM 894 C C . TRP A 1 115 ? 6.081 -8.883 -10.426 1.00 93.56 115 TRP A C 1
ATOM 896 O O . TRP A 1 115 ? 7.297 -9.028 -10.580 1.00 93.56 115 TRP A O 1
ATOM 906 N N . ARG A 1 116 ? 5.182 -9.528 -11.174 1.00 93.19 116 ARG A N 1
ATOM 907 C CA . ARG A 1 116 ? 5.541 -10.410 -12.286 1.00 93.19 116 ARG A CA 1
ATOM 908 C C . ARG A 1 116 ? 6.232 -9.625 -13.395 1.00 93.19 116 ARG A C 1
ATOM 910 O O . ARG A 1 116 ? 7.307 -10.032 -13.822 1.00 93.19 116 ARG A O 1
ATOM 917 N N . GLU A 1 117 ? 5.663 -8.497 -13.817 1.00 94.31 117 GLU A N 1
ATOM 918 C CA . GLU A 1 117 ? 6.258 -7.626 -14.837 1.00 94.31 117 GLU A CA 1
ATOM 919 C C . GLU A 1 117 ? 7.643 -7.133 -14.406 1.00 94.31 117 GLU A C 1
ATOM 921 O O . GLU A 1 117 ? 8.592 -7.257 -15.175 1.00 94.31 117 GLU A O 1
ATOM 926 N N . ARG A 1 118 ? 7.791 -6.666 -13.157 1.00 94.56 118 ARG A N 1
ATOM 927 C CA . ARG A 1 118 ? 9.100 -6.302 -12.590 1.00 94.56 118 ARG A CA 1
ATOM 928 C C . ARG A 1 118 ? 10.085 -7.465 -12.647 1.00 94.56 118 ARG A C 1
ATOM 930 O O . ARG A 1 118 ? 11.224 -7.285 -13.065 1.00 94.56 118 ARG A O 1
ATOM 937 N N . SER A 1 119 ? 9.656 -8.646 -12.205 1.00 93.19 119 SER A N 1
ATOM 938 C CA . SER A 1 119 ? 10.519 -9.828 -12.123 1.00 93.19 119 SER A CA 1
ATOM 939 C C . SER A 1 119 ? 10.998 -10.269 -13.503 1.00 93.19 119 SER A C 1
ATOM 941 O O . SER A 1 119 ? 12.157 -10.638 -13.642 1.00 93.19 119 SER A O 1
ATOM 943 N N . ILE A 1 120 ? 10.143 -10.193 -14.523 1.00 94.75 120 ILE A N 1
ATOM 944 C CA . ILE A 1 120 ? 10.514 -10.478 -15.913 1.00 94.75 120 ILE A CA 1
ATOM 945 C C . ILE A 1 120 ? 11.466 -9.398 -16.439 1.00 94.75 120 ILE A C 1
ATOM 947 O O . ILE A 1 120 ? 12.559 -9.713 -16.904 1.00 94.75 120 ILE A O 1
ATOM 951 N N . ALA A 1 121 ? 11.100 -8.121 -16.289 1.00 96.44 121 ALA A N 1
ATOM 952 C CA . ALA A 1 121 ? 11.894 -6.997 -16.779 1.00 96.44 121 ALA A CA 1
ATOM 953 C C . ALA A 1 121 ? 13.315 -6.975 -16.200 1.00 96.44 121 ALA A C 1
ATOM 955 O O . ALA A 1 121 ? 14.263 -6.649 -16.907 1.00 96.44 121 ALA A O 1
ATOM 956 N N . MET A 1 122 ? 13.465 -7.338 -14.925 1.00 96.31 122 MET A N 1
ATOM 957 C CA . MET A 1 122 ? 14.744 -7.324 -14.214 1.00 96.31 122 MET A CA 1
ATOM 958 C C . MET A 1 122 ? 15.417 -8.703 -14.130 1.00 96.31 122 MET A C 1
ATOM 960 O O . MET A 1 122 ? 16.315 -8.896 -13.312 1.00 96.31 122 MET A O 1
ATOM 964 N N . SER A 1 123 ? 14.978 -9.696 -14.911 1.00 94.06 123 SER A N 1
ATOM 965 C CA . SER A 1 123 ? 15.554 -11.055 -14.905 1.00 94.06 123 SER A CA 1
ATOM 966 C C . SER A 1 123 ? 15.628 -11.695 -13.504 1.00 94.06 123 SER A C 1
ATOM 968 O O . SER A 1 123 ? 16.590 -12.378 -13.154 1.00 94.06 123 SER A O 1
ATOM 970 N N . GLY A 1 124 ? 14.620 -11.439 -12.666 1.00 88.81 124 GLY A N 1
ATOM 971 C CA . GLY A 1 124 ? 14.527 -11.908 -11.281 1.00 88.81 124 GLY A CA 1
ATOM 972 C C . GLY A 1 124 ? 15.392 -11.142 -10.272 1.00 88.81 124 GLY A C 1
ATOM 973 O O . GLY A 1 124 ? 15.416 -11.513 -9.096 1.00 88.81 124 GLY A O 1
ATOM 974 N N . TYR A 1 125 ? 16.097 -10.087 -10.691 1.00 85.69 125 TYR A N 1
ATOM 975 C CA . TYR A 1 125 ? 16.929 -9.264 -9.820 1.00 85.69 125 TYR A CA 1
ATOM 976 C C . TYR A 1 125 ? 16.153 -8.077 -9.211 1.00 85.69 125 TYR A C 1
ATOM 978 O O . TYR A 1 125 ? 15.387 -7.418 -9.909 1.00 85.69 125 TYR A O 1
ATOM 986 N N . PRO A 1 126 ? 16.389 -7.736 -7.930 1.00 81.75 126 PRO A N 1
ATOM 987 C CA . PRO A 1 126 ? 17.032 -8.562 -6.915 1.00 81.75 126 PRO A CA 1
ATOM 988 C C . PRO A 1 126 ? 16.071 -9.637 -6.390 1.00 81.75 126 PRO A C 1
ATOM 990 O O . PRO A 1 126 ? 14.847 -9.484 -6.413 1.00 81.75 126 PRO A O 1
ATOM 993 N N . SER A 1 127 ? 16.636 -10.699 -5.814 1.00 81.69 127 SER A N 1
ATOM 994 C CA . SER A 1 127 ? 15.841 -11.700 -5.103 1.00 81.69 127 SER A CA 1
ATOM 995 C C . SER A 1 127 ? 15.160 -11.073 -3.882 1.00 81.69 127 SER A C 1
ATOM 997 O O . SER A 1 127 ? 15.822 -10.539 -2.989 1.00 81.69 127 SER A O 1
ATOM 999 N N . THR A 1 128 ? 13.828 -11.142 -3.835 1.00 88.50 128 THR A N 1
ATOM 1000 C CA . THR A 1 128 ? 13.015 -10.631 -2.721 1.00 88.50 128 THR A CA 1
ATOM 1001 C C . THR A 1 128 ? 12.120 -11.738 -2.152 1.00 88.50 128 THR A C 1
ATOM 1003 O O . THR A 1 128 ? 10.913 -11.761 -2.389 1.00 88.50 128 THR A O 1
ATOM 1006 N N . PRO A 1 129 ? 12.681 -12.686 -1.375 1.00 93.50 129 PRO A N 1
ATOM 1007 C CA . PRO A 1 129 ? 11.944 -13.867 -0.909 1.00 93.50 129 PRO A CA 1
ATOM 1008 C C . PRO A 1 129 ? 10.745 -13.531 -0.007 1.00 93.50 129 PRO A C 1
ATOM 1010 O O . PRO A 1 129 ? 9.837 -14.342 0.130 1.00 93.50 129 PRO A O 1
ATOM 1013 N N . HIS A 1 130 ? 10.708 -12.335 0.584 1.00 94.25 130 HIS A N 1
ATOM 1014 C CA . HIS A 1 130 ? 9.582 -11.855 1.388 1.00 94.25 130 HIS A CA 1
ATOM 1015 C C . HIS A 1 130 ? 8.325 -11.516 0.563 1.00 94.25 130 HIS A C 1
ATOM 1017 O O . HIS A 1 130 ? 7.237 -11.491 1.131 1.00 94.25 130 HIS A O 1
ATOM 1023 N N . HIS A 1 131 ? 8.445 -11.325 -0.757 1.00 92.31 131 HIS A N 1
ATOM 1024 C CA . HIS A 1 131 ? 7.301 -11.180 -1.673 1.00 92.31 131 HIS A CA 1
ATOM 1025 C C . HIS A 1 131 ? 6.895 -12.509 -2.333 1.00 92.31 131 HIS A C 1
ATOM 1027 O O . HIS A 1 131 ? 5.953 -12.554 -3.121 1.00 92.31 131 HIS A O 1
ATOM 1033 N N . VAL A 1 132 ? 7.607 -13.610 -2.059 1.00 93.50 132 VAL A N 1
ATOM 1034 C CA . VAL A 1 132 ? 7.325 -14.899 -2.700 1.00 93.50 132 VAL A CA 1
ATOM 1035 C C . VAL A 1 132 ? 6.155 -15.579 -2.001 1.00 93.50 132 VAL A C 1
ATOM 1037 O O . VAL A 1 132 ? 6.274 -16.058 -0.874 1.00 93.50 132 VAL A O 1
ATOM 1040 N N . VAL A 1 133 ? 5.037 -15.678 -2.717 1.00 95.12 133 V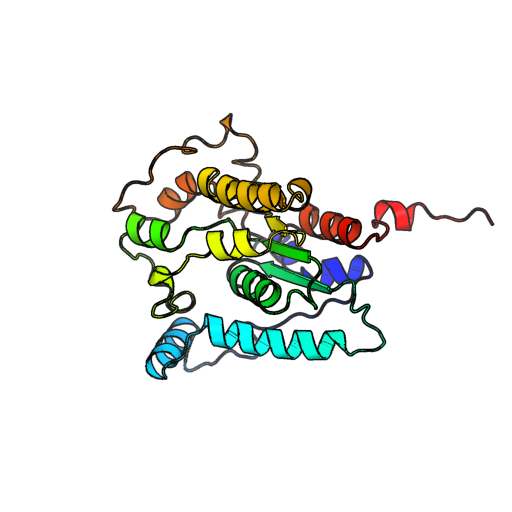AL A N 1
ATOM 1041 C CA . VAL A 1 133 ? 3.867 -16.476 -2.342 1.00 95.12 133 VAL A CA 1
ATOM 1042 C C . VAL A 1 133 ? 3.725 -17.615 -3.359 1.00 95.12 133 VAL A C 1
ATOM 1044 O O . VAL A 1 133 ? 3.284 -17.373 -4.488 1.00 95.12 133 VAL A O 1
ATOM 1047 N N . PRO A 1 134 ? 4.129 -18.856 -3.016 1.00 95.19 134 PRO A N 1
ATOM 1048 C CA . PRO A 1 134 ? 4.053 -19.983 -3.944 1.00 95.19 134 PRO A CA 1
ATOM 1049 C C . PRO A 1 134 ? 2.640 -20.167 -4.517 1.00 95.19 134 PRO A C 1
ATOM 1051 O O . PRO A 1 134 ? 1.667 -20.236 -3.771 1.00 95.19 134 PRO A O 1
ATOM 1054 N N . GLY A 1 135 ? 2.529 -20.231 -5.848 1.00 94.44 135 GLY A N 1
ATOM 1055 C CA . GLY A 1 135 ? 1.261 -20.432 -6.564 1.00 94.44 135 GLY A CA 1
ATOM 1056 C C . GLY A 1 135 ? 0.414 -19.175 -6.817 1.00 94.44 135 GLY A C 1
ATOM 1057 O O . GLY A 1 135 ? -0.548 -19.260 -7.575 1.00 94.44 135 GLY A O 1
ATOM 1058 N N . MET A 1 136 ? 0.768 -18.008 -6.263 1.00 93.81 136 MET A N 1
ATOM 1059 C CA . MET A 1 136 ? -0.049 -16.785 -6.365 1.00 93.81 136 MET A CA 1
ATOM 1060 C C . MET A 1 136 ? -0.314 -16.340 -7.808 1.00 93.81 136 MET A C 1
ATOM 1062 O O . MET A 1 136 ? -1.455 -16.073 -8.179 1.00 93.81 136 MET A O 1
ATOM 1066 N N . PHE A 1 137 ? 0.718 -16.331 -8.656 1.00 93.06 137 PHE A N 1
ATOM 1067 C CA . PHE A 1 137 ? 0.592 -15.791 -10.009 1.00 93.06 137 PHE A CA 1
ATOM 1068 C C . PHE A 1 137 ? -0.225 -16.662 -10.984 1.00 93.06 137 PHE A C 1
ATOM 1070 O O . PHE A 1 137 ? -0.393 -16.288 -12.147 1.00 93.06 137 PHE A O 1
ATOM 1077 N N . ALA A 1 138 ? -0.720 -17.827 -10.553 1.00 94.94 138 ALA A N 1
ATOM 1078 C CA . ALA A 1 138 ? -1.753 -18.550 -11.296 1.00 94.94 138 ALA A CA 1
ATOM 1079 C C . ALA A 1 138 ? -3.120 -17.838 -11.230 1.00 94.94 138 ALA A C 1
ATOM 1081 O O . ALA A 1 138 ? -4.004 -18.151 -12.020 1.00 94.94 138 ALA A O 1
ATOM 1082 N N . TRP A 1 139 ? -3.274 -16.877 -10.313 1.00 94.81 139 TRP A N 1
ATOM 1083 C CA . TRP A 1 139 ? -4.543 -16.228 -10.000 1.00 94.81 139 TRP A CA 1
ATOM 1084 C C . TRP A 1 139 ? -4.481 -14.711 -10.166 1.00 94.81 139 TRP A C 1
ATOM 1086 O O . TRP A 1 139 ? -5.352 -14.139 -10.814 1.00 94.81 139 TRP A O 1
ATOM 1096 N N . PHE A 1 140 ? -3.472 -14.060 -9.580 1.00 95.81 140 PHE A N 1
ATOM 1097 C CA . PHE A 1 140 ? -3.402 -12.599 -9.496 1.00 95.81 140 PHE A CA 1
ATOM 1098 C C . PHE A 1 140 ? -1.985 -12.088 -9.188 1.00 95.81 140 PHE A C 1
ATOM 1100 O O . PHE A 1 140 ? -1.080 -12.861 -8.861 1.00 95.81 140 PHE A O 1
ATOM 1107 N N . ASP A 1 141 ? -1.812 -10.771 -9.275 1.00 95.19 141 ASP A N 1
ATOM 1108 C CA . ASP A 1 141 ? -0.650 -9.998 -8.824 1.00 95.19 141 ASP A CA 1
ATOM 1109 C C . ASP A 1 141 ? -1.106 -8.818 -7.929 1.00 95.19 141 ASP A C 1
ATOM 1111 O O . ASP A 1 141 ? -2.303 -8.601 -7.723 1.00 95.19 141 ASP A O 1
ATOM 1115 N N . ALA A 1 142 ? -0.176 -8.035 -7.383 1.00 94.69 142 ALA A N 1
ATOM 1116 C CA . ALA A 1 142 ? -0.476 -6.961 -6.432 1.00 94.69 142 ALA A CA 1
ATOM 1117 C C . ALA A 1 142 ? -1.484 -5.906 -6.939 1.00 94.69 142 ALA A C 1
ATOM 1119 O O . ALA A 1 142 ? -2.407 -5.577 -6.188 1.00 94.69 142 ALA A O 1
ATOM 1120 N N . PRO A 1 143 ? -1.428 -5.425 -8.202 1.00 97.12 143 PRO A N 1
ATOM 1121 C CA . PRO A 1 143 ? -2.429 -4.485 -8.706 1.00 97.12 143 PRO A CA 1
ATOM 1122 C C . PRO A 1 143 ? -3.843 -5.072 -8.763 1.00 97.12 143 PRO A C 1
ATOM 1124 O O . PRO A 1 143 ? -4.816 -4.325 -8.696 1.00 97.12 143 PRO A O 1
ATOM 1127 N N . ASP A 1 144 ? -3.982 -6.396 -8.878 1.00 98.00 144 ASP A N 1
ATOM 1128 C CA . ASP A 1 144 ? -5.293 -7.048 -8.891 1.00 98.00 144 ASP A CA 1
ATOM 1129 C C . ASP A 1 144 ? -5.904 -7.077 -7.479 1.00 98.00 144 ASP A C 1
ATOM 1131 O O . ASP A 1 144 ? -7.104 -6.854 -7.334 1.00 98.00 144 ASP A O 1
ATOM 1135 N N . ILE A 1 145 ? -5.084 -7.252 -6.432 1.00 97.50 145 ILE A N 1
ATOM 1136 C CA . ILE A 1 145 ? -5.511 -7.104 -5.026 1.00 97.50 145 ILE A CA 1
ATOM 1137 C C . ILE A 1 145 ? -5.982 -5.665 -4.778 1.00 97.50 145 ILE A C 1
ATOM 1139 O O . ILE A 1 145 ? -7.056 -5.445 -4.223 1.00 97.50 145 ILE A O 1
ATOM 1143 N N . GLN A 1 146 ? -5.217 -4.682 -5.255 1.00 98.56 146 GLN A N 1
ATOM 1144 C CA . GLN A 1 146 ? -5.548 -3.260 -5.126 1.00 98.56 146 GLN A CA 1
ATOM 1145 C C . GLN A 1 146 ? -6.827 -2.887 -5.886 1.00 98.56 146 GLN A C 1
ATOM 1147 O O . GLN A 1 146 ? -7.632 -2.096 -5.405 1.00 98.56 146 GLN A O 1
ATOM 1152 N N . ALA A 1 147 ? -7.055 -3.480 -7.059 1.00 98.69 147 ALA A N 1
ATOM 1153 C CA . ALA A 1 147 ? -8.309 -3.342 -7.795 1.00 98.69 147 ALA A CA 1
ATOM 1154 C C . ALA A 1 147 ? -9.492 -3.983 -7.047 1.00 98.69 147 ALA A C 1
ATOM 1156 O O . ALA A 1 147 ? -10.598 -3.438 -7.058 1.00 98.69 147 ALA A O 1
ATOM 1157 N N . ALA A 1 148 ? -9.262 -5.116 -6.379 1.00 98.50 148 ALA A N 1
ATOM 1158 C CA . ALA A 1 148 ? -10.276 -5.848 -5.628 1.00 98.50 148 ALA A CA 1
ATOM 1159 C C . ALA A 1 148 ? -10.689 -5.170 -4.308 1.00 98.50 148 ALA A C 1
ATOM 1161 O O . ALA A 1 148 ? -11.715 -5.544 -3.743 1.00 98.50 148 ALA A O 1
ATOM 1162 N N . LEU A 1 149 ? -9.955 -4.147 -3.851 1.00 98.69 149 LEU A N 1
ATOM 1163 C CA . LEU A 1 149 ? -10.360 -3.293 -2.727 1.00 98.69 149 LEU A CA 1
ATOM 1164 C C . LEU A 1 149 ? -11.575 -2.408 -3.043 1.00 98.69 149 LEU A C 1
ATOM 1166 O O . LEU A 1 149 ? -12.184 -1.872 -2.123 1.00 98.69 149 LEU A O 1
ATOM 1170 N N . ALA A 1 150 ? -11.961 -2.240 -4.311 1.00 98.56 150 ALA A N 1
ATOM 1171 C CA . ALA A 1 150 ? -13.128 -1.437 -4.660 1.00 98.56 150 ALA A CA 1
ATOM 1172 C C . ALA A 1 150 ? -14.415 -1.976 -3.982 1.00 98.56 150 ALA A C 1
ATOM 1174 O O . ALA A 1 150 ? -14.720 -3.165 -4.120 1.00 98.56 150 ALA A O 1
ATOM 1175 N N . PRO A 1 151 ? -15.232 -1.121 -3.327 1.00 98.38 151 PRO A N 1
ATOM 1176 C CA . PRO A 1 151 ? -15.223 0.345 -3.388 1.00 98.38 151 PRO A CA 1
ATOM 1177 C C . PRO A 1 151 ? -14.465 1.058 -2.248 1.00 98.38 151 PRO A C 1
ATOM 1179 O O . PRO A 1 151 ? -14.563 2.281 -2.160 1.00 98.38 151 PRO A O 1
ATOM 1182 N N . THR A 1 152 ? -13.744 0.353 -1.373 1.00 98.75 152 THR A N 1
ATOM 1183 C CA . THR A 1 152 ? -13.075 0.935 -0.196 1.00 98.75 152 THR A CA 1
ATOM 1184 C C . THR A 1 152 ? -12.113 2.061 -0.598 1.00 98.75 152 THR A C 1
ATOM 1186 O O . THR A 1 152 ? -11.278 1.840 -1.475 1.00 98.75 152 THR A O 1
ATOM 1189 N N . PRO A 1 153 ? -12.185 3.262 0.010 1.00 98.88 153 PRO A N 1
ATOM 1190 C CA . PRO A 1 153 ? -11.234 4.349 -0.222 1.00 98.88 153 PRO A CA 1
ATOM 1191 C C . PRO A 1 153 ? -9.774 3.886 -0.202 1.00 98.88 153 PRO A C 1
ATOM 1193 O O . PRO A 1 153 ? -9.316 3.317 0.787 1.00 98.88 153 PRO A O 1
ATOM 1196 N N . LEU A 1 154 ? -9.041 4.152 -1.285 1.00 98.88 154 LEU A N 1
ATOM 1197 C CA . LEU A 1 154 ? -7.646 3.749 -1.466 1.00 98.88 154 LEU A CA 1
ATOM 1198 C C . LEU A 1 154 ? -6.802 4.938 -1.924 1.00 98.88 154 LEU A C 1
ATOM 1200 O O . LEU A 1 154 ? -7.109 5.596 -2.923 1.00 98.88 154 LEU A O 1
ATOM 1204 N N . LEU A 1 155 ? -5.714 5.185 -1.200 1.00 98.88 155 LEU A N 1
ATOM 1205 C CA . LEU A 1 155 ? -4.740 6.225 -1.498 1.00 98.88 155 LEU A CA 1
ATOM 1206 C C . LEU A 1 155 ? -3.391 5.622 -1.891 1.00 98.88 155 LEU A C 1
ATOM 1208 O O . LEU A 1 155 ? -2.748 4.978 -1.069 1.00 98.88 155 LEU A O 1
ATOM 1212 N N . PHE A 1 156 ? -2.915 5.943 -3.093 1.00 98.88 156 PHE A N 1
ATOM 1213 C CA . PHE A 1 156 ? -1.504 5.820 -3.470 1.00 98.88 156 PHE A CA 1
ATOM 1214 C C . PHE A 1 156 ? -0.801 7.164 -3.305 1.00 98.88 156 PHE A C 1
ATOM 1216 O O . PHE A 1 156 ? -1.289 8.180 -3.813 1.00 98.88 156 PHE A O 1
ATOM 1223 N N . THR A 1 157 ? 0.362 7.183 -2.656 1.00 98.75 157 THR A N 1
ATOM 1224 C CA . THR A 1 157 ? 1.143 8.423 -2.476 1.00 98.75 157 THR A CA 1
ATOM 1225 C C . THR A 1 157 ? 2.393 8.512 -3.349 1.00 98.75 157 THR A C 1
ATOM 1227 O O . THR A 1 157 ? 2.958 9.594 -3.467 1.00 98.75 157 THR A O 1
ATOM 1230 N N . GLU A 1 158 ? 2.836 7.404 -3.949 1.00 98.69 158 GLU A N 1
ATOM 1231 C CA . GLU A 1 158 ? 4.124 7.316 -4.661 1.00 98.69 158 GLU A CA 1
ATOM 1232 C C . GLU A 1 158 ? 3.981 6.808 -6.108 1.00 98.69 158 GLU A C 1
ATOM 1234 O O . GLU A 1 158 ? 4.938 6.377 -6.748 1.00 98.69 158 GLU A O 1
ATOM 1239 N N . GLY A 1 159 ? 2.782 6.931 -6.676 1.00 98.00 159 GLY A N 1
ATOM 1240 C CA . GLY A 1 159 ? 2.526 6.711 -8.094 1.00 98.00 159 GLY A CA 1
ATOM 1241 C C . GLY A 1 159 ? 2.648 5.248 -8.506 1.00 98.00 159 GLY A C 1
ATOM 1242 O O . GLY A 1 159 ? 2.004 4.375 -7.932 1.00 98.00 159 GLY A O 1
ATOM 1243 N N . GLY A 1 160 ? 3.411 4.997 -9.567 1.00 97.56 160 GLY A N 1
ATOM 1244 C CA . GLY A 1 160 ? 3.489 3.715 -10.263 1.00 97.56 160 GLY A CA 1
ATOM 1245 C C . GLY A 1 160 ? 3.254 3.878 -11.763 1.00 97.56 160 GLY A C 1
ATOM 1246 O O . GLY A 1 160 ? 3.137 4.988 -12.291 1.00 97.56 160 GLY A O 1
ATOM 1247 N N . ARG A 1 161 ? 3.157 2.770 -12.494 1.00 96.38 161 ARG A N 1
ATOM 1248 C CA . ARG A 1 161 ? 2.871 2.846 -13.933 1.00 96.38 161 ARG A CA 1
ATOM 1249 C C . ARG A 1 161 ? 1.413 3.198 -14.181 1.00 96.38 161 ARG A C 1
ATOM 1251 O O . ARG A 1 161 ? 0.512 2.580 -13.613 1.00 96.38 161 ARG A O 1
ATOM 1258 N N . THR A 1 162 ? 1.171 4.145 -15.086 1.00 95.88 162 THR A N 1
ATOM 1259 C CA . THR A 1 162 ? -0.190 4.602 -15.402 1.00 95.88 162 THR A CA 1
ATOM 1260 C C . THR A 1 162 ? -1.092 3.476 -15.896 1.00 95.88 162 THR A C 1
ATOM 1262 O O . THR A 1 162 ? -2.249 3.428 -15.500 1.00 95.88 162 THR A O 1
ATOM 1265 N N . ASN A 1 163 ? -0.587 2.524 -16.685 1.00 94.81 163 ASN A N 1
ATOM 1266 C CA . ASN A 1 163 ? -1.398 1.393 -17.149 1.00 94.81 163 ASN A CA 1
ATOM 1267 C C . ASN A 1 163 ? -1.922 0.516 -15.993 1.00 94.81 163 ASN A C 1
ATOM 1269 O O . ASN A 1 163 ? -3.070 0.085 -16.043 1.00 94.81 163 ASN A O 1
ATOM 1273 N N . GLN A 1 164 ? -1.125 0.276 -14.946 1.00 96.31 164 GLN A N 1
ATOM 1274 C CA . GLN A 1 164 ? -1.563 -0.498 -13.778 1.00 96.31 164 GLN A CA 1
ATOM 1275 C C . GLN A 1 164 ? -2.570 0.303 -12.940 1.00 96.31 164 GLN A C 1
ATOM 1277 O O . GLN A 1 164 ? -3.629 -0.209 -12.581 1.00 96.31 164 GLN A O 1
ATOM 1282 N N . LEU A 1 165 ? -2.296 1.590 -12.713 1.00 98.00 165 LEU A N 1
ATOM 1283 C CA . LEU A 1 165 ? -3.198 2.483 -11.980 1.00 98.00 165 LEU A CA 1
ATOM 1284 C C . LEU A 1 165 ? -4.550 2.667 -12.690 1.00 98.00 165 LEU A C 1
ATOM 1286 O O . LEU A 1 165 ? -5.582 2.721 -12.025 1.00 98.00 165 LEU A O 1
ATOM 1290 N N . GLU A 1 166 ? -4.583 2.708 -14.025 1.00 97.44 166 GLU A N 1
ATOM 1291 C CA . GLU A 1 166 ? -5.838 2.775 -14.784 1.00 97.44 166 GLU A CA 1
ATOM 1292 C C . GLU A 1 166 ? -6.640 1.467 -14.723 1.00 97.44 166 GLU A C 1
ATOM 1294 O O . GLU A 1 166 ? -7.869 1.523 -14.701 1.00 97.44 166 GLU A O 1
ATOM 1299 N N . ARG A 1 167 ? -5.990 0.299 -14.600 1.00 97.44 167 ARG A N 1
ATOM 1300 C CA . ARG A 1 167 ? -6.698 -0.969 -14.326 1.00 97.44 167 ARG A CA 1
ATOM 1301 C C . ARG A 1 167 ? -7.407 -0.929 -12.970 1.00 97.44 167 ARG A C 1
ATOM 1303 O O . ARG A 1 167 ? -8.580 -1.287 -12.891 1.00 97.44 167 ARG A O 1
ATOM 1310 N N . ILE A 1 168 ? -6.739 -0.426 -11.930 1.00 98.62 168 ILE A N 1
ATOM 1311 C CA . ILE A 1 168 ? -7.342 -0.236 -10.598 1.00 98.62 168 ILE A CA 1
ATOM 1312 C C . ILE A 1 168 ? -8.487 0.781 -10.690 1.00 98.62 168 ILE A C 1
ATOM 1314 O O . ILE A 1 168 ? -9.597 0.529 -10.222 1.00 98.62 168 ILE A O 1
ATOM 1318 N N . ARG A 1 169 ? -8.272 1.907 -11.377 1.00 98.62 169 ARG A N 1
ATOM 1319 C CA . ARG A 1 169 ? -9.300 2.937 -11.571 1.00 98.62 169 ARG A CA 1
ATOM 1320 C C . ARG A 1 169 ? -10.532 2.415 -12.311 1.00 98.62 169 ARG A C 1
ATOM 1322 O O . ARG A 1 169 ? -11.648 2.827 -11.995 1.00 98.62 169 ARG A O 1
ATOM 1329 N N . ALA A 1 170 ? -10.346 1.521 -13.280 1.00 98.62 170 ALA A N 1
ATOM 1330 C CA . ALA A 1 170 ? -11.441 0.857 -13.974 1.00 98.62 170 ALA A CA 1
ATOM 1331 C C . ALA A 1 170 ? -12.263 -0.020 -13.017 1.00 98.62 170 ALA A C 1
ATOM 1333 O O . ALA A 1 170 ? -13.488 0.059 -13.044 1.00 98.62 170 ALA A O 1
ATOM 1334 N N . ALA A 1 171 ? -11.623 -0.775 -12.117 1.00 98.69 171 ALA A N 1
ATOM 1335 C CA . ALA A 1 171 ? -12.327 -1.570 -11.107 1.00 98.69 171 ALA A CA 1
ATOM 1336 C C . ALA A 1 171 ? -13.164 -0.702 -10.148 1.00 98.69 171 ALA A C 1
ATOM 1338 O O . ALA A 1 171 ? -14.337 -0.994 -9.918 1.00 98.69 171 ALA A O 1
ATOM 1339 N N . TYR A 1 172 ? -12.613 0.418 -9.672 1.00 98.81 172 TYR A N 1
ATOM 1340 C CA . TYR A 1 172 ? -13.358 1.386 -8.855 1.00 98.81 172 TYR A CA 1
ATOM 1341 C C . TYR A 1 172 ? -14.536 2.011 -9.616 1.00 98.81 172 TYR A C 1
ATOM 1343 O O . TYR A 1 172 ? -15.627 2.156 -9.065 1.00 98.81 172 TYR A O 1
ATOM 1351 N N . ALA A 1 173 ? -14.357 2.327 -10.903 1.00 98.69 173 ALA A N 1
ATOM 1352 C CA . ALA A 1 173 ? -15.437 2.836 -11.747 1.00 98.69 173 ALA A CA 1
ATOM 1353 C C . ALA A 1 173 ? -16.556 1.800 -11.961 1.00 98.69 173 ALA A C 1
ATOM 1355 O O . ALA A 1 173 ? -17.728 2.161 -11.904 1.00 98.69 173 ALA A O 1
ATOM 1356 N N . LEU A 1 174 ? -16.216 0.516 -12.130 1.00 98.62 174 LEU A N 1
ATOM 1357 C CA . LEU A 1 174 ? -17.197 -0.576 -12.224 1.00 98.62 174 LEU A CA 1
ATOM 1358 C C . 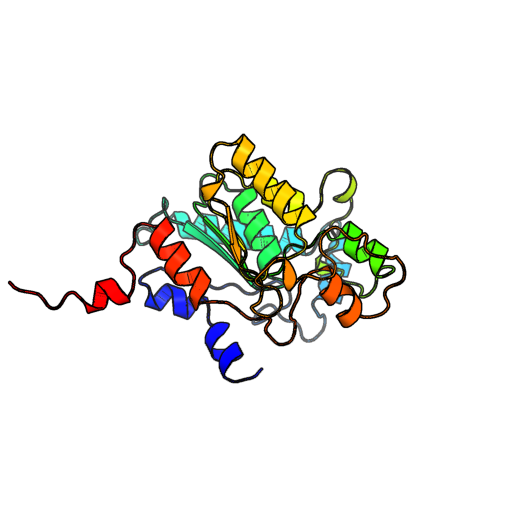LEU A 1 174 ? -18.030 -0.741 -10.945 1.00 98.62 174 LEU A C 1
ATOM 1360 O O . LEU A 1 174 ? -19.153 -1.235 -11.007 1.00 98.62 174 LEU A O 1
ATOM 1364 N N . LYS A 1 175 ? -17.500 -0.322 -9.791 1.00 98.31 175 LYS A N 1
ATOM 1365 C CA . LYS A 1 175 ? -18.219 -0.291 -8.509 1.00 98.31 175 LYS A CA 1
ATOM 1366 C C . LYS A 1 175 ? -18.936 1.034 -8.237 1.00 98.31 175 LYS A C 1
ATOM 1368 O O . LYS A 1 175 ? -19.469 1.206 -7.148 1.00 98.31 175 LYS A O 1
ATOM 1373 N N . GLY A 1 176 ? -18.955 1.960 -9.200 1.00 98.50 176 GLY A N 1
ATOM 1374 C CA . GLY A 1 176 ? -19.580 3.275 -9.037 1.00 98.50 176 GLY A CA 1
ATOM 1375 C C . GLY A 1 176 ? -18.877 4.177 -8.019 1.00 98.50 176 GLY A C 1
ATOM 1376 O O . GLY A 1 176 ? -19.498 5.110 -7.535 1.00 98.50 176 GLY A O 1
ATOM 1377 N N . ALA A 1 177 ? -17.609 3.899 -7.699 1.00 98.31 177 ALA A N 1
ATOM 1378 C CA . ALA A 1 177 ? -16.841 4.562 -6.644 1.00 98.31 177 ALA A CA 1
ATOM 1379 C C . ALA A 1 177 ? -15.502 5.094 -7.181 1.00 98.31 177 ALA A C 1
ATOM 1381 O O . ALA A 1 177 ? -14.454 4.958 -6.552 1.00 98.31 177 ALA A O 1
ATOM 1382 N N . ARG A 1 178 ? -15.485 5.642 -8.404 1.00 98.06 178 ARG A N 1
ATOM 1383 C CA . ARG A 1 178 ? -14.246 6.060 -9.093 1.00 98.06 178 ARG A CA 1
ATOM 1384 C C . ARG A 1 178 ? -13.433 7.068 -8.270 1.00 98.06 178 ARG A C 1
ATOM 1386 O O . ARG A 1 178 ? -12.205 7.062 -8.329 1.00 98.06 178 ARG A O 1
ATOM 1393 N N . GLU A 1 179 ? -14.122 7.928 -7.537 1.00 97.62 179 GLU A N 1
ATOM 1394 C CA . GLU A 1 179 ? -13.600 8.976 -6.663 1.00 97.62 179 GLU A CA 1
ATOM 1395 C C . GLU A 1 179 ? -12.943 8.453 -5.379 1.00 97.62 179 GLU A C 1
ATOM 1397 O O . GLU A 1 179 ? -12.126 9.166 -4.795 1.00 97.62 179 GLU A O 1
ATOM 1402 N N . ASN A 1 180 ? -13.227 7.206 -4.984 1.00 98.62 180 ASN A N 1
ATOM 1403 C CA . ASN A 1 180 ? -12.618 6.579 -3.810 1.00 98.62 180 ASN A CA 1
ATOM 1404 C C . ASN A 1 180 ? -11.152 6.183 -4.047 1.00 98.62 180 ASN A C 1
ATOM 1406 O O . ASN A 1 180 ? -10.414 5.988 -3.083 1.00 98.62 180 ASN A O 1
ATOM 1410 N N . LEU A 1 181 ? -10.700 6.122 -5.306 1.00 98.75 181 LEU A N 1
ATOM 1411 C CA . LEU A 1 181 ? -9.290 5.939 -5.645 1.00 98.75 181 LEU A CA 1
ATOM 1412 C C . LEU A 1 181 ? -8.587 7.291 -5.823 1.00 98.75 181 LEU A C 1
ATOM 1414 O O . LEU A 1 181 ? -8.798 8.002 -6.814 1.00 98.75 181 LEU A O 1
ATOM 1418 N N . LYS A 1 182 ? -7.651 7.601 -4.925 1.00 98.75 182 LYS A N 1
ATOM 1419 C CA . LYS A 1 182 ? -6.771 8.769 -5.028 1.00 98.75 182 LYS A CA 1
ATOM 1420 C C . LYS A 1 182 ? -5.333 8.335 -5.302 1.00 98.75 182 LYS A C 1
ATOM 1422 O O . LYS A 1 182 ? -4.818 7.418 -4.678 1.00 98.75 182 LYS A O 1
ATOM 1427 N N . VAL A 1 183 ? -4.674 9.019 -6.236 1.00 98.69 183 VAL A N 1
ATOM 1428 C CA . VAL A 1 183 ? -3.285 8.738 -6.617 1.00 98.69 183 VAL A CA 1
ATOM 1429 C C . VAL A 1 183 ? -2.503 10.041 -6.650 1.00 98.69 183 VAL A C 1
ATOM 1431 O O . VAL A 1 183 ? -2.907 10.985 -7.333 1.00 98.69 183 VAL A O 1
ATOM 1434 N N . TYR A 1 184 ? -1.380 10.067 -5.943 1.00 98.69 184 TYR A N 1
ATOM 1435 C CA . TYR A 1 184 ? -0.309 11.038 -6.117 1.00 98.69 184 TYR A CA 1
ATOM 1436 C C . TYR A 1 184 ? 0.894 10.334 -6.730 1.00 98.69 184 TYR A C 1
ATOM 1438 O O . TYR A 1 184 ? 1.204 9.202 -6.372 1.00 98.69 184 TYR A O 1
ATOM 1446 N N . TYR A 1 185 ? 1.553 11.011 -7.662 1.00 98.56 185 TYR A N 1
ATOM 1447 C CA . TYR A 1 185 ? 2.874 10.636 -8.151 1.00 98.56 185 TYR A CA 1
ATOM 1448 C C . TYR A 1 185 ? 3.924 11.466 -7.415 1.00 98.56 185 TYR A C 1
ATOM 1450 O O . TYR A 1 185 ? 3.624 12.569 -6.954 1.00 98.56 185 TYR A O 1
ATOM 1458 N N . TYR A 1 186 ? 5.171 10.990 -7.395 1.00 98.50 186 TYR A N 1
ATOM 1459 C CA . TYR A 1 186 ? 6.310 11.839 -7.047 1.00 98.50 186 TYR A CA 1
ATOM 1460 C C . TYR A 1 186 ? 6.299 13.136 -7.866 1.00 98.50 186 TYR A C 1
ATOM 1462 O O . TYR A 1 186 ? 5.933 13.125 -9.041 1.00 98.50 186 TYR A O 1
ATOM 1470 N N . GLU A 1 187 ? 6.784 14.238 -7.287 1.00 97.62 187 GLU A N 1
ATOM 1471 C CA . GLU A 1 187 ? 6.841 15.549 -7.955 1.00 97.62 187 GLU A CA 1
ATOM 1472 C C . GLU A 1 187 ? 7.562 15.489 -9.314 1.00 97.62 187 GLU A C 1
ATOM 1474 O O . GLU A 1 187 ? 7.111 16.074 -10.306 1.00 97.62 187 GLU A O 1
ATOM 1479 N N . LYS A 1 188 ? 8.632 14.686 -9.380 1.00 97.94 188 LYS A N 1
ATOM 1480 C CA . LYS A 1 188 ? 9.397 14.382 -10.597 1.00 97.94 188 LYS A CA 1
ATOM 1481 C C . LYS A 1 188 ? 8.541 13.810 -11.734 1.00 97.94 188 LYS A C 1
ATOM 1483 O O . LYS A 1 188 ? 8.873 14.029 -12.891 1.00 97.94 188 LYS A O 1
ATOM 1488 N N . TYR A 1 189 ? 7.452 13.119 -11.408 1.00 98.12 189 TYR A N 1
ATOM 1489 C CA . TYR A 1 189 ? 6.564 12.399 -12.324 1.00 98.12 189 TYR A CA 1
ATOM 1490 C C . TYR A 1 189 ? 5.101 12.872 -12.212 1.00 98.12 189 TYR A C 1
ATOM 1492 O O . TYR A 1 189 ? 4.186 12.150 -12.606 1.00 98.12 189 TYR A O 1
ATOM 1500 N N . ALA A 1 190 ? 4.857 14.066 -11.656 1.00 96.75 190 ALA A N 1
ATOM 1501 C CA . ALA A 1 190 ? 3.521 14.522 -11.257 1.00 96.75 190 ALA A CA 1
ATOM 1502 C C . ALA A 1 190 ? 2.515 14.606 -12.418 1.00 96.75 190 ALA A C 1
ATOM 1504 O O . ALA A 1 190 ? 1.341 14.260 -12.268 1.00 96.75 190 ALA A O 1
ATOM 1505 N N . THR A 1 191 ? 2.973 15.030 -13.594 1.00 96.88 191 THR A N 1
ATOM 1506 C CA . THR A 1 191 ? 2.138 15.264 -14.778 1.00 96.88 191 THR A CA 1
ATOM 1507 C C . THR A 1 191 ? 2.508 14.311 -15.922 1.00 96.88 191 THR A C 1
ATOM 1509 O O . THR A 1 191 ? 3.634 13.812 -15.947 1.00 96.88 191 THR A O 1
ATOM 1512 N N . PRO A 1 192 ? 1.582 14.006 -16.857 1.00 95.62 192 PRO A N 1
ATOM 1513 C CA . PRO A 1 192 ? 1.848 13.064 -17.952 1.00 95.62 192 PRO A CA 1
ATOM 1514 C C . PRO A 1 192 ? 3.086 13.402 -18.793 1.00 95.62 192 PRO A C 1
ATOM 1516 O O . PRO A 1 192 ? 3.854 12.512 -19.140 1.00 95.62 192 PRO A O 1
ATOM 1519 N N . ASP A 1 193 ? 3.333 14.683 -19.065 1.00 96.19 193 ASP A N 1
ATOM 1520 C CA . ASP A 1 193 ? 4.517 15.170 -19.785 1.00 96.19 193 ASP A CA 1
ATOM 1521 C C . ASP A 1 193 ? 5.837 14.875 -19.049 1.00 96.19 193 ASP A C 1
ATOM 1523 O O . ASP A 1 193 ? 6.880 14.715 -19.680 1.00 96.19 193 ASP A O 1
ATOM 1527 N N . LYS A 1 194 ? 5.788 14.720 -17.720 1.00 97.56 194 LYS A N 1
ATOM 1528 C CA . LYS A 1 194 ? 6.935 14.349 -16.882 1.00 97.56 194 LYS A CA 1
ATOM 1529 C C . LYS A 1 194 ? 7.147 12.835 -16.766 1.00 97.56 194 LYS A C 1
ATOM 1531 O O . LYS A 1 194 ? 8.081 12.411 -16.088 1.00 97.56 194 LYS A O 1
ATOM 1536 N N . ARG A 1 195 ? 6.317 12.008 -17.413 1.00 96.94 195 ARG A N 1
ATOM 1537 C CA . ARG A 1 195 ? 6.392 10.535 -17.387 1.00 96.94 195 ARG A CA 1
ATOM 1538 C C . ARG A 1 195 ? 6.765 9.980 -18.767 1.00 96.94 195 ARG A C 1
ATOM 1540 O O . ARG A 1 195 ? 5.916 9.489 -19.506 1.00 96.94 195 ARG A O 1
ATOM 1547 N N . PRO A 1 196 ? 8.055 10.028 -19.147 1.00 93.44 196 PRO A N 1
ATOM 1548 C CA . PRO A 1 196 ? 8.494 9.782 -20.526 1.00 93.44 196 PRO A CA 1
ATOM 1549 C C . PRO A 1 196 ? 8.325 8.331 -21.008 1.00 93.44 196 PRO A C 1
ATOM 1551 O O . PRO A 1 196 ? 8.466 8.059 -22.208 1.00 93.44 196 PRO A O 1
ATOM 1554 N N . PHE A 1 197 ? 8.070 7.397 -20.088 1.00 95.75 197 PHE A N 1
ATOM 1555 C CA . PHE A 1 197 ? 7.889 5.972 -20.366 1.00 95.75 197 PHE A CA 1
ATOM 1556 C C . PHE A 1 197 ? 6.458 5.478 -20.121 1.00 95.75 197 PHE A C 1
ATOM 1558 O O . PHE A 1 197 ? 6.202 4.280 -20.256 1.00 95.75 197 PHE A O 1
ATOM 1565 N N . ASP A 1 198 ? 5.513 6.373 -19.819 1.00 92.44 198 ASP A N 1
ATOM 1566 C CA . ASP A 1 198 ? 4.104 5.994 -19.732 1.00 92.44 198 ASP A CA 1
ATOM 1567 C C . ASP A 1 198 ? 3.624 5.381 -21.053 1.00 92.44 198 ASP A C 1
ATOM 1569 O O . ASP A 1 198 ? 3.940 5.854 -22.145 1.00 92.44 198 ASP A O 1
ATOM 1573 N N . GLY A 1 199 ? 2.885 4.275 -20.946 1.00 87.50 199 GLY A N 1
ATOM 1574 C CA . GLY A 1 199 ? 2.377 3.519 -22.093 1.00 87.50 199 GLY A CA 1
ATOM 1575 C C . GLY A 1 199 ? 3.437 2.744 -22.885 1.00 87.50 199 GLY A C 1
ATOM 1576 O O . GLY A 1 199 ? 3.070 1.922 -23.721 1.00 87.50 199 GLY A O 1
ATOM 1577 N N . LYS A 1 200 ? 4.736 2.939 -22.618 1.00 94.00 200 LYS A N 1
ATOM 1578 C CA . LYS A 1 200 ? 5.802 2.178 -23.282 1.00 94.00 200 LYS A CA 1
ATOM 1579 C C . LYS A 1 200 ? 5.979 0.809 -22.619 1.00 94.00 200 LYS A C 1
ATOM 1581 O O . LYS A 1 200 ? 5.921 0.730 -21.387 1.00 94.00 200 LYS A O 1
ATOM 1586 N N . PRO A 1 201 ? 6.208 -0.265 -23.395 1.00 93.69 201 PRO A N 1
ATOM 1587 C CA . PRO A 1 201 ? 6.568 -1.560 -22.828 1.00 93.69 201 PRO A CA 1
ATOM 1588 C C . PRO A 1 201 ? 7.897 -1.454 -22.070 1.00 93.69 201 PRO A C 1
ATOM 1590 O O . PRO A 1 201 ? 8.778 -0.684 -22.457 1.00 93.69 201 PRO A O 1
ATOM 1593 N N . ILE A 1 202 ? 8.032 -2.221 -20.987 1.00 95.75 202 ILE A N 1
ATOM 1594 C CA . ILE A 1 202 ? 9.303 -2.341 -20.266 1.00 95.75 202 ILE A CA 1
ATOM 1595 C C . ILE A 1 202 ? 10.123 -3.432 -20.960 1.00 95.75 202 ILE A C 1
ATOM 1597 O O . ILE A 1 202 ? 9.590 -4.527 -21.150 1.00 95.75 202 ILE A O 1
ATOM 1601 N N . PRO A 1 203 ? 11.377 -3.167 -21.361 1.00 96.12 203 PRO A N 1
ATOM 1602 C CA . PRO A 1 203 ? 12.227 -4.201 -21.933 1.00 96.12 203 PRO A CA 1
ATOM 1603 C C . PRO A 1 203 ? 12.646 -5.226 -20.871 1.00 96.12 203 PRO A C 1
ATOM 1605 O O . PRO A 1 203 ? 12.780 -4.902 -19.690 1.00 96.12 203 PRO A O 1
ATOM 1608 N N . GLU A 1 204 ? 12.887 -6.459 -21.307 1.00 96.62 204 GLU A N 1
ATOM 1609 C CA . GLU A 1 204 ? 13.561 -7.474 -20.496 1.00 96.62 204 GLU A CA 1
ATOM 1610 C C . GLU A 1 204 ? 15.061 -7.181 -20.377 1.00 96.62 204 GLU A C 1
ATOM 1612 O O . GLU A 1 204 ? 15.654 -6.536 -21.246 1.00 96.62 204 GLU A O 1
ATOM 1617 N N . GLY A 1 205 ? 15.685 -7.679 -19.308 1.00 95.31 205 GLY A N 1
ATOM 1618 C CA . GLY A 1 205 ? 17.127 -7.557 -19.093 1.00 95.31 205 GLY A CA 1
ATOM 1619 C C . GLY A 1 205 ? 17.584 -6.232 -18.480 1.00 95.31 205 GLY A C 1
ATOM 1620 O O . GLY A 1 205 ? 18.763 -5.900 -18.590 1.00 95.31 205 GLY A O 1
ATOM 1621 N N . LEU A 1 206 ? 16.697 -5.479 -17.822 1.00 95.88 206 LEU A N 1
ATOM 1622 C CA . LEU A 1 206 ? 17.100 -4.332 -17.005 1.00 95.88 206 LEU A CA 1
ATOM 1623 C C . LEU A 1 206 ? 18.003 -4.802 -15.861 1.00 95.88 206 LEU A C 1
ATOM 1625 O O . LEU A 1 206 ? 17.667 -5.733 -15.130 1.00 95.88 206 LEU A O 1
ATOM 1629 N N . THR A 1 207 ? 19.147 -4.143 -15.686 1.00 91.50 207 THR A N 1
ATOM 1630 C CA . THR A 1 207 ? 20.190 -4.607 -14.748 1.00 91.50 207 THR A CA 1
ATOM 1631 C C . THR A 1 207 ? 20.251 -3.789 -13.464 1.00 91.50 207 THR A C 1
ATOM 1633 O O . THR A 1 207 ? 20.948 -4.160 -12.521 1.00 91.50 207 THR A O 1
ATOM 1636 N N . SER A 1 208 ? 19.503 -2.684 -13.397 1.00 93.44 208 SER A N 1
ATOM 1637 C CA . SER A 1 208 ? 19.504 -1.784 -12.248 1.00 93.44 208 SER A CA 1
ATOM 1638 C C . SER A 1 208 ? 18.107 -1.304 -11.865 1.00 93.44 208 SER A C 1
ATOM 1640 O O . SER A 1 208 ? 17.204 -1.161 -12.694 1.00 93.44 208 SER A O 1
ATOM 1642 N N . TRP A 1 209 ? 17.948 -0.988 -10.580 1.00 93.62 209 TRP A N 1
ATOM 1643 C CA . TRP A 1 209 ? 16.751 -0.321 -10.076 1.00 93.62 209 TRP A CA 1
ATOM 1644 C C . TRP A 1 209 ? 16.534 1.046 -10.721 1.00 93.62 209 TRP A C 1
ATOM 1646 O O . TRP A 1 209 ? 15.399 1.387 -11.027 1.00 93.62 209 TRP A O 1
ATOM 1656 N N . ASP A 1 210 ? 17.599 1.803 -10.986 1.00 94.00 210 ASP A N 1
ATOM 1657 C CA . ASP A 1 210 ? 17.498 3.135 -11.590 1.00 94.00 210 ASP A CA 1
ATOM 1658 C C . ASP A 1 210 ? 16.915 3.096 -13.007 1.00 94.00 210 ASP A C 1
ATOM 1660 O O . ASP A 1 210 ? 16.215 4.022 -13.420 1.00 94.00 210 ASP A O 1
ATOM 1664 N N . GLU A 1 211 ? 17.181 2.031 -13.764 1.00 94.56 211 GLU A N 1
ATOM 1665 C CA . GLU A 1 211 ? 16.537 1.801 -15.056 1.00 94.56 211 GLU A CA 1
ATOM 1666 C C . GLU A 1 211 ? 15.060 1.461 -14.877 1.00 94.56 211 GLU A C 1
ATOM 1668 O O . GLU A 1 211 ? 14.209 2.140 -15.454 1.00 94.56 211 GLU A O 1
ATOM 1673 N N . TYR A 1 212 ? 14.744 0.467 -14.043 1.00 96.06 212 TYR A N 1
ATOM 1674 C CA . TYR A 1 212 ? 13.362 0.047 -13.803 1.00 96.06 212 TYR A CA 1
ATOM 1675 C C . TYR A 1 212 ? 12.492 1.194 -13.263 1.00 96.06 212 TYR A C 1
ATOM 1677 O O . TYR A 1 212 ? 11.384 1.432 -13.746 1.00 96.06 212 TYR A O 1
ATOM 1685 N N . PHE A 1 213 ? 13.009 1.973 -12.313 1.00 96.69 213 PHE A N 1
ATOM 1686 C CA . PHE A 1 213 ? 12.292 3.079 -11.684 1.00 96.69 213 PHE A CA 1
ATOM 1687 C C . PHE A 1 213 ? 11.923 4.201 -12.654 1.00 96.69 213 PHE A C 1
ATOM 1689 O O . PHE A 1 213 ? 10.881 4.831 -12.470 1.00 96.69 213 PHE A O 1
ATOM 1696 N N . LYS A 1 214 ? 12.685 4.408 -13.737 1.00 96.19 214 LYS A N 1
ATOM 1697 C CA . LYS A 1 214 ? 12.284 5.344 -14.801 1.00 96.19 214 LYS A CA 1
ATOM 1698 C C . LYS A 1 214 ? 11.003 4.892 -15.502 1.00 96.19 214 LYS A C 1
ATOM 1700 O O . LYS A 1 214 ? 10.172 5.740 -15.809 1.00 96.19 214 LYS A O 1
ATOM 1705 N N . TYR A 1 215 ? 10.831 3.587 -15.725 1.00 97.06 215 TYR A N 1
ATOM 1706 C CA . TYR A 1 215 ? 9.607 3.021 -16.304 1.00 97.06 215 TYR A CA 1
ATOM 1707 C C . TYR A 1 215 ? 8.454 2.963 -15.302 1.00 97.06 215 TYR A C 1
ATOM 1709 O O . TYR A 1 215 ? 7.299 3.086 -15.700 1.00 97.06 215 TYR A O 1
ATOM 1717 N N . ALA A 1 216 ? 8.761 2.773 -14.018 1.00 96.88 216 ALA A N 1
ATOM 1718 C CA . ALA A 1 216 ? 7.777 2.691 -12.944 1.00 96.88 216 ALA A CA 1
ATOM 1719 C C . ALA A 1 216 ? 7.342 4.057 -12.379 1.00 96.88 216 ALA A C 1
ATOM 1721 O O . ALA A 1 216 ? 6.485 4.093 -11.500 1.00 96.88 216 ALA A O 1
ATOM 1722 N N . ASN A 1 217 ? 7.896 5.167 -12.885 1.00 98.06 217 ASN A N 1
ATOM 1723 C CA . ASN A 1 217 ? 7.661 6.529 -12.391 1.00 98.06 217 ASN A CA 1
ATOM 1724 C C . ASN A 1 217 ? 8.042 6.714 -10.908 1.00 98.06 217 ASN A C 1
ATOM 1726 O O . ASN A 1 217 ? 7.333 7.386 -10.157 1.00 98.06 217 ASN A O 1
ATOM 1730 N N . VAL A 1 218 ? 9.160 6.113 -10.488 1.00 98.12 218 VAL A N 1
ATOM 1731 C CA . VAL A 1 218 ? 9.627 6.104 -9.093 1.00 98.12 218 VAL A CA 1
ATOM 1732 C C . VAL A 1 218 ? 10.809 7.046 -8.899 1.00 98.12 218 VAL A C 1
ATOM 1734 O O . VAL A 1 218 ? 11.792 7.011 -9.642 1.00 98.12 218 VAL A O 1
ATOM 1737 N N . ASP A 1 219 ? 10.736 7.874 -7.859 1.00 97.69 219 ASP A N 1
ATOM 1738 C CA . ASP A 1 219 ? 11.840 8.710 -7.397 1.00 97.69 219 ASP A CA 1
ATOM 1739 C C . ASP A 1 219 ? 12.364 8.207 -6.046 1.00 97.69 219 ASP A C 1
ATOM 1741 O O . ASP A 1 219 ? 11.978 8.683 -4.978 1.00 97.69 219 ASP A O 1
ATOM 1745 N N . ALA A 1 220 ? 13.271 7.227 -6.093 1.00 95.94 220 ALA A N 1
ATOM 1746 C CA . ALA A 1 220 ? 13.802 6.560 -4.902 1.00 95.94 220 ALA A CA 1
ATOM 1747 C C . ALA A 1 220 ? 14.465 7.529 -3.902 1.00 95.94 220 ALA A C 1
ATOM 1749 O O . ALA A 1 220 ? 14.411 7.322 -2.683 1.00 95.94 220 ALA A O 1
ATOM 1750 N N . ALA A 1 221 ? 15.047 8.632 -4.389 1.00 95.69 221 ALA A N 1
ATOM 1751 C CA . ALA A 1 221 ? 15.620 9.665 -3.530 1.00 95.69 221 ALA A CA 1
ATOM 1752 C C . ALA A 1 221 ? 14.551 10.314 -2.639 1.00 95.69 221 ALA A C 1
ATOM 1754 O O . ALA A 1 221 ? 14.831 10.619 -1.479 1.00 95.69 221 ALA A O 1
ATOM 1755 N N . ASN A 1 222 ? 13.316 10.418 -3.129 1.00 96.31 222 ASN A N 1
ATOM 1756 C CA . ASN A 1 222 ? 12.168 10.959 -2.413 1.00 96.31 222 ASN A CA 1
ATOM 1757 C C . ASN A 1 222 ? 11.248 9.886 -1.815 1.00 96.31 222 ASN A C 1
ATOM 1759 O O . ASN A 1 222 ? 10.221 10.255 -1.264 1.00 96.31 222 ASN A O 1
ATOM 1763 N N . HIS A 1 223 ? 11.627 8.601 -1.829 1.00 97.69 223 HIS A N 1
ATOM 1764 C CA . HIS A 1 223 ? 10.839 7.559 -1.165 1.00 97.69 223 HIS A CA 1
ATOM 1765 C C . HIS A 1 223 ? 10.792 7.763 0.357 1.00 97.69 223 HIS A C 1
ATOM 1767 O O . HIS A 1 223 ? 11.844 7.735 1.019 1.00 97.69 223 HIS A O 1
ATOM 1773 N N . ARG A 1 224 ? 9.591 8.011 0.890 1.00 97.38 224 ARG A N 1
ATOM 1774 C CA . ARG A 1 224 ? 9.283 8.257 2.312 1.00 97.38 224 ARG A CA 1
ATOM 1775 C C . ARG A 1 224 ? 7.775 8.197 2.540 1.00 97.38 224 ARG A C 1
ATOM 1777 O O . ARG A 1 224 ? 7.001 8.211 1.592 1.00 97.38 224 ARG A O 1
ATOM 1784 N N . PHE A 1 225 ? 7.345 8.209 3.795 1.00 98.31 225 PHE A N 1
ATOM 1785 C CA . PHE A 1 225 ? 5.950 8.496 4.092 1.00 98.31 225 PHE A CA 1
ATOM 1786 C C . PHE A 1 225 ? 5.596 9.929 3.665 1.00 98.31 225 PHE A C 1
ATOM 1788 O O . PHE A 1 225 ? 6.389 10.848 3.872 1.00 98.31 225 PHE A O 1
ATOM 1795 N N . HIS A 1 226 ? 4.416 10.126 3.084 1.00 97.94 226 HIS A N 1
ATOM 1796 C CA . HIS A 1 226 ? 3.918 11.425 2.630 1.00 97.94 226 HIS A CA 1
ATOM 1797 C C . HIS A 1 226 ? 2.792 11.936 3.546 1.00 97.94 226 HIS A C 1
ATOM 1799 O O . HIS A 1 226 ? 1.617 11.882 3.158 1.00 97.94 226 HIS A O 1
ATOM 1805 N N . PRO A 1 227 ? 3.102 12.430 4.768 1.00 97.69 227 PRO A N 1
ATOM 1806 C CA . PRO A 1 227 ? 2.083 12.903 5.704 1.00 97.69 227 PRO A CA 1
ATOM 1807 C C . PRO A 1 227 ? 1.260 14.062 5.132 1.00 97.69 227 PRO A C 1
ATOM 1809 O O . PRO A 1 227 ? 0.073 14.163 5.430 1.00 97.69 227 PRO A O 1
ATOM 1812 N N . GLU A 1 228 ? 1.850 14.880 4.255 1.00 96.69 228 GLU A N 1
ATOM 1813 C CA . GLU A 1 228 ? 1.176 15.982 3.564 1.00 96.69 228 GLU A CA 1
ATOM 1814 C C . GLU A 1 228 ? 0.038 15.532 2.629 1.00 96.69 228 GLU A C 1
ATOM 1816 O O . GLU A 1 228 ? -0.814 16.336 2.255 1.00 96.69 228 GLU A O 1
ATOM 1821 N N . HIS A 1 229 ? 0.015 14.255 2.241 1.00 97.75 229 HIS A N 1
ATOM 1822 C CA . HIS A 1 229 ? -1.048 13.662 1.431 1.00 97.75 229 HIS A CA 1
ATOM 1823 C C . HIS A 1 229 ? -1.934 12.746 2.271 1.00 97.75 229 HIS A C 1
ATOM 1825 O O . HIS A 1 229 ? -3.155 12.882 2.249 1.00 97.75 229 HIS A O 1
ATOM 1831 N N . ALA A 1 230 ? -1.323 11.835 3.028 1.00 98.38 230 ALA A N 1
ATOM 1832 C CA . ALA A 1 230 ? -2.031 10.760 3.709 1.00 98.38 230 ALA A CA 1
ATOM 1833 C C . ALA A 1 230 ? -2.894 11.238 4.885 1.00 98.38 230 ALA A C 1
ATOM 1835 O O . ALA A 1 230 ? -4.047 10.826 5.006 1.00 98.38 230 ALA A O 1
ATOM 1836 N N . VAL A 1 231 ? -2.375 12.143 5.720 1.00 98.19 231 VAL A N 1
ATOM 1837 C CA . VAL A 1 231 ? -3.079 12.628 6.919 1.00 98.19 231 VAL A CA 1
ATOM 1838 C C . VAL A 1 231 ? -4.341 13.427 6.571 1.00 98.19 231 VAL A C 1
ATOM 1840 O O . VAL A 1 231 ? -5.414 13.040 7.041 1.00 98.19 231 VAL A O 1
ATOM 1843 N N . PRO A 1 232 ? -4.286 14.492 5.740 1.00 97.56 232 PRO A N 1
ATOM 1844 C CA . PRO A 1 232 ? -5.491 15.244 5.394 1.00 97.56 232 PRO A CA 1
ATOM 1845 C C . PRO A 1 232 ? -6.482 14.414 4.570 1.00 97.56 232 PRO A C 1
ATOM 1847 O O . PRO A 1 232 ? -7.691 14.589 4.715 1.00 97.56 232 PRO A O 1
ATOM 1850 N N . TRP A 1 233 ? -5.999 13.489 3.731 1.00 98.44 233 TRP A N 1
ATOM 1851 C CA . TRP A 1 233 ? -6.875 12.580 2.992 1.00 98.44 233 TRP A CA 1
ATOM 1852 C C . TRP A 1 233 ? -7.659 11.668 3.937 1.00 98.44 233 TRP A C 1
ATOM 1854 O O . TRP A 1 233 ? -8.883 11.611 3.835 1.00 98.44 233 TRP A O 1
ATOM 1864 N N . LEU A 1 234 ? -6.985 11.012 4.887 1.00 98.44 234 LEU A N 1
ATOM 1865 C CA . LEU A 1 234 ? -7.651 10.105 5.819 1.00 98.44 234 LEU A CA 1
ATOM 1866 C C . LEU A 1 234 ? -8.602 10.858 6.755 1.00 98.44 234 LEU A C 1
ATOM 1868 O O . LEU A 1 234 ? -9.723 10.407 6.975 1.00 98.44 234 LEU A O 1
ATOM 1872 N N . ALA A 1 235 ? -8.195 12.033 7.249 1.00 97.56 235 ALA A N 1
ATOM 1873 C CA . ALA A 1 235 ? -9.062 12.888 8.056 1.00 97.56 235 ALA A CA 1
ATOM 1874 C C . ALA A 1 235 ? -10.366 13.212 7.312 1.00 97.56 235 ALA A C 1
ATOM 1876 O O . ALA A 1 235 ? -11.447 13.050 7.873 1.00 97.56 235 ALA A O 1
ATOM 1877 N N . LYS A 1 236 ? -10.280 13.566 6.023 1.00 97.19 236 LYS A N 1
ATOM 1878 C CA . LYS A 1 236 ? -11.457 13.803 5.180 1.00 97.19 236 LYS A CA 1
ATOM 1879 C C . LYS A 1 236 ? -12.323 12.551 5.022 1.00 97.19 236 LYS A C 1
ATOM 1881 O O . LYS A 1 236 ? -13.539 12.655 5.151 1.00 97.19 236 LYS A O 1
ATOM 1886 N N . VAL A 1 237 ? -11.722 11.390 4.745 1.00 97.81 237 VAL A N 1
ATOM 1887 C CA . VAL A 1 237 ? -12.454 10.114 4.611 1.00 97.81 237 VAL A CA 1
ATOM 1888 C C . VAL A 1 237 ? -13.212 9.774 5.899 1.00 97.81 237 VAL A C 1
ATOM 1890 O O . VAL A 1 237 ? -14.348 9.321 5.838 1.00 97.81 237 VAL A O 1
ATOM 1893 N N . PHE A 1 238 ? -12.630 10.066 7.063 1.00 97.62 238 PHE A N 1
ATOM 1894 C CA . PHE A 1 238 ? -13.241 9.839 8.377 1.00 97.62 238 PHE A CA 1
ATOM 1895 C C . PHE A 1 238 ? -14.130 10.981 8.888 1.00 97.62 238 PHE A C 1
ATOM 1897 O O . PHE A 1 238 ? -14.589 10.925 10.035 1.00 97.62 238 PHE A O 1
ATOM 1904 N N . GLY A 1 239 ? -14.372 12.017 8.076 1.00 95.88 239 GLY A N 1
ATOM 1905 C CA . G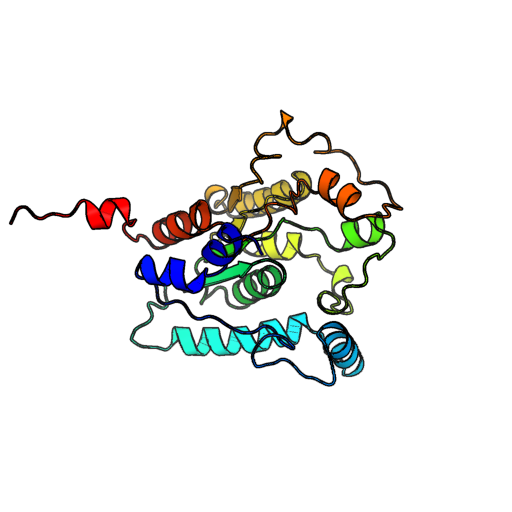LY A 1 239 ? -15.182 13.176 8.464 1.00 95.88 239 GLY A CA 1
ATOM 1906 C C . GLY A 1 239 ? -14.587 13.987 9.622 1.00 95.88 239 GLY A C 1
ATOM 1907 O O . GLY A 1 239 ? -15.317 14.638 10.367 1.00 95.88 239 GLY A O 1
ATOM 1908 N N . MET A 1 240 ? -13.270 13.922 9.817 1.00 93.44 240 MET A N 1
ATOM 1909 C CA . MET A 1 240 ? -12.552 14.659 10.853 1.00 93.44 240 MET A CA 1
ATOM 1910 C C . MET A 1 240 ? -12.207 16.069 10.370 1.00 93.44 240 MET A C 1
ATOM 1912 O O . MET A 1 240 ? -11.817 16.264 9.219 1.00 93.44 240 MET A O 1
ATOM 1916 N N . LYS A 1 241 ? -12.278 17.046 11.280 1.00 81.31 241 LYS A N 1
ATOM 1917 C CA . LYS A 1 241 ? -11.738 18.389 11.038 1.00 81.31 241 LYS A CA 1
ATOM 1918 C C . LYS A 1 241 ? -10.221 18.304 10.888 1.00 81.31 241 LYS A C 1
ATOM 1920 O O . LYS A 1 241 ? -9.547 17.679 11.706 1.00 81.31 241 LYS A O 1
ATOM 1925 N N . THR A 1 242 ? -9.681 18.936 9.860 1.00 68.44 242 THR A N 1
ATOM 1926 C CA . THR A 1 242 ? -8.230 19.022 9.650 1.00 68.44 242 THR A CA 1
ATOM 1927 C C . THR A 1 242 ? -7.597 19.978 10.666 1.00 68.44 242 THR A C 1
ATOM 1929 O O . THR A 1 242 ? -8.277 20.837 11.225 1.00 68.44 242 THR A O 1
ATOM 1932 N N . ASN A 1 243 ? -6.296 19.849 10.947 1.00 62.09 243 ASN A N 1
ATOM 1933 C CA . ASN A 1 243 ? -5.619 20.722 11.922 1.00 62.09 243 ASN A CA 1
ATOM 1934 C C . ASN A 1 243 ? -5.743 22.231 11.603 1.00 62.09 243 ASN A C 1
ATOM 1936 O O . ASN A 1 243 ? -5.789 23.041 12.530 1.00 62.09 243 ASN A O 1
ATOM 1940 N N . ASP A 1 244 ? -5.908 22.606 10.330 1.00 56.31 244 ASP A N 1
ATOM 1941 C CA . ASP A 1 244 ? -6.196 23.990 9.919 1.00 56.31 244 ASP A CA 1
ATOM 1942 C C . ASP A 1 244 ? -7.583 24.477 10.385 1.00 56.31 244 ASP A C 1
ATOM 1944 O O . ASP A 1 244 ? -7.786 25.664 10.640 1.00 56.31 244 ASP A O 1
ATOM 1948 N N . GLU A 1 245 ? -8.543 23.565 10.539 1.00 49.88 245 GLU A N 1
ATOM 1949 C CA . GLU A 1 245 ? -9.895 23.835 11.040 1.00 49.88 245 GLU A CA 1
ATOM 1950 C C . GLU A 1 245 ? -9.967 23.732 12.569 1.00 49.88 245 GLU A C 1
ATOM 1952 O O . GLU A 1 245 ? -10.720 24.472 13.200 1.00 49.88 245 GLU A O 1
ATOM 1957 N N . LEU A 1 246 ? -9.154 22.861 13.177 1.00 49.72 246 LEU A N 1
ATOM 1958 C CA . LEU A 1 246 ? -9.054 22.708 14.632 1.00 49.72 246 LEU A CA 1
ATOM 1959 C C . LEU A 1 246 ? -8.390 23.925 15.297 1.00 49.72 246 LEU A C 1
ATOM 1961 O O . LEU A 1 246 ? -8.794 24.302 16.393 1.00 49.72 246 LEU A O 1
ATOM 1965 N N . TRP A 1 247 ? -7.434 24.588 14.630 1.00 46.00 247 TRP A N 1
ATOM 1966 C CA . TRP A 1 247 ? -6.799 25.813 15.149 1.00 46.00 247 TRP A CA 1
ATOM 1967 C C . TRP A 1 247 ? -7.551 27.110 14.799 1.00 46.00 247 TRP A C 1
ATOM 1969 O O . TRP A 1 247 ? -7.281 28.163 15.379 1.00 46.00 247 TRP A O 1
ATOM 1979 N N . ARG A 1 248 ? -8.517 27.055 13.869 1.00 43.06 248 ARG A N 1
ATOM 1980 C CA . ARG A 1 248 ? -9.419 28.181 13.560 1.00 43.06 248 ARG A CA 1
ATOM 1981 C C . ARG A 1 248 ? -10.560 28.343 14.560 1.00 43.06 248 ARG A C 1
ATOM 1983 O O . ARG A 1 248 ? -11.206 29.386 14.556 1.00 43.06 248 ARG A O 1
ATOM 1990 N N . TRP A 1 249 ? -10.785 27.375 15.445 1.00 41.38 249 TRP A N 1
ATOM 1991 C CA . TRP A 1 249 ? -11.729 27.537 16.545 1.00 41.38 249 TRP A CA 1
ATOM 1992 C C . TRP A 1 249 ? -11.042 28.215 17.740 1.00 41.38 249 TRP A C 1
ATOM 1994 O O . TRP A 1 249 ? -10.648 27.579 18.713 1.00 41.38 249 TRP A O 1
ATOM 2004 N N . LYS A 1 250 ? -10.876 29.539 17.645 1.00 40.22 250 LYS A N 1
ATOM 2005 C CA . LYS A 1 250 ? -10.907 30.406 18.826 1.00 40.22 250 LYS A CA 1
ATOM 2006 C C . LYS A 1 250 ? -12.355 30.849 18.966 1.00 40.22 250 LYS A C 1
ATOM 2008 O O . LYS A 1 250 ? -12.849 31.548 18.089 1.00 40.22 250 LYS A O 1
ATOM 2013 N N . GLY A 1 251 ? -13.030 30.325 19.984 1.00 35.38 251 GLY A N 1
ATOM 2014 C CA . GLY A 1 251 ? -14.441 30.580 20.231 1.00 35.38 251 GLY A CA 1
ATOM 2015 C C . GLY A 1 251 ? -14.753 32.069 20.331 1.00 35.38 251 GLY A C 1
ATOM 2016 O O . GLY A 1 251 ? -14.031 32.809 20.997 1.00 35.38 251 GLY A O 1
ATOM 2017 N N . ASP A 1 252 ? -15.844 32.454 19.681 1.00 39.78 252 ASP A N 1
ATOM 2018 C CA . ASP A 1 252 ? -16.800 33.364 20.290 1.00 39.78 252 ASP A CA 1
ATOM 2019 C C . ASP A 1 252 ? -17.873 32.471 20.927 1.00 39.78 252 ASP A C 1
ATOM 2021 O O . ASP A 1 252 ? -18.622 31.809 20.207 1.00 39.78 252 ASP A O 1
ATOM 2025 N N . GLU A 1 253 ? -17.798 32.362 22.257 1.00 33.56 253 GLU A N 1
ATOM 2026 C CA . GLU A 1 253 ? -18.854 32.192 23.281 1.00 33.56 253 GLU A CA 1
ATOM 2027 C C . GLU A 1 253 ? -18.228 31.729 24.607 1.00 33.56 253 GLU A C 1
ATOM 2029 O O . GLU A 1 253 ? -17.597 30.646 24.646 1.00 33.56 253 GLU A O 1
#

Foldseek 3Di:
DPPVQVVQQVVQVLQVVLVDHGDDDDQQCDDPNNDPVDHPQRVQVVQVVVVHGRLRVRLVVVLVVLVVQLPDPPDDQLQDAFAAADLGQQSRLVNCLVCVSRHQEYERLDEDDFVVLVCQQQVNPPPDSNLDDPPPVVDDTSLVSLLSSPPRQYEYAAYWAPVSLVSSLVSNVVNVRSVSYYYAHPPCCRDPVSLPQHPPRRHHNDNDPVSVCSNTSGDPVPRHRDSVPPNVVSCVSVVHDGPVRVVVPPDDD

Secondary structure (DSSP, 8-state):
--HHHHHHT-HHHHHHHTT------PPTTSGGG--SS--HHHHHHHHHHTT--HHHHHHHHHHHHHHHHTT-TTS-TTS-EEEEEGGGHHHHHHHHHH-TTT-SEEEEES-B--HHHHHHHTTTPSP-GGG--TTGGGT--HHHHHHHTTTS-EEESS-B-HHHHHHHHHHHHHTT-GGGEEE---GGGSSGGG-TTTTPPPPS----HHHHHHHHT--GGG-S--HHHHHHHHHHHTTPPPHHHHSS-----

Sequence (253 aa):
WDPRKRHDNKFALHYARQGMIALAFDNPARGEASSSIRGLSEVSLSAIWAGRNYLGISVFQKTQVLKWLARQDFVDSDRIATCGHSLGSDPADIVAFLNPELVSAVIHNDFCCNWRERSIAMSGYPSTPHHVVPGMFAWFDAPDIQAALAPTPLLFTEGGRTNQLERIRAAYALKGARENLKVYYYEKYATPDKRPFDGKPIPEGLTSWDEYFKYANVDAANHRFHPEHAVPWLAKVFGMKTNDELWRWKGDE

Radius of gyration: 18.81 Å; chains: 1; bounding box: 40×58×47 Å

pLDDT: mean 93.74, std 11.15, range [33.56, 98.88]